Protein AF-A0A9E1WCX8-F1 (afdb_monomer)

pLDDT: mean 93.06, std 8.05, range [41.97, 98.81]

Nearest PDB structures (foldseek):
  7qm2-assembly2_D  TM=4.745E-01  e=6.460E-02  Homo sapiens
  4jmh-assembly1_A  TM=5.652E-01  e=6.478E-01  synthetic construct
  6cpg-assembly1_E  TM=4.455E-01  e=3.542E-01  synthetic construct
  6naj-assembly1_C  TM=5.284E-01  e=1.252E+00  Homo sapiens
  1tdq-assembly1_A  TM=4.789E-01  e=2.699E+00  Rattus norvegicus

Secondary structure (DSSP, 8-state):
-----SPP-HHHHHH-TT-GGG-B-TTSSBP-EEEEEE-STTS-EEEEEETTEEEEEE-STTS-SEEEEE-EESTTSS-EES-TT-----TTT-HHHHHHHHHHHHHHHHHTTPPPPPBPTT-SS--TTGGG--EEEEEEEETTEEEEEEE-SSS-EEEEEEEEESSTTSSS--EEEEE-EEETTEEEEEPPTT--EEEEEEEETT-BEEEESPPPPHHHHHHTTTSS-GGGGSEE----

Structure (mmCIF, N/CA/C/O backbone):
data_AF-A0A9E1WCX8-F1
#
_entry.id   AF-A0A9E1WCX8-F1
#
loop_
_atom_site.group_PDB
_atom_site.id
_atom_site.type_symbol
_atom_site.label_atom_id
_atom_site.label_alt_id
_atom_site.label_comp_id
_atom_site.label_asym_id
_atom_site.label_entity_id
_atom_site.label_seq_id
_atom_site.pdbx_PDB_ins_code
_atom_site.Cartn_x
_atom_site.Cartn_y
_atom_site.Cartn_z
_atom_site.occupancy
_atom_site.B_iso_or_equiv
_atom_site.auth_seq_id
_atom_site.auth_comp_id
_atom_site.auth_asym_id
_atom_site.auth_atom_id
_atom_site.pdbx_PDB_model_num
ATOM 1 N N . MET A 1 1 ? -16.419 -15.324 -7.839 1.00 46.19 1 MET A N 1
ATOM 2 C CA . MET A 1 1 ? -17.043 -14.647 -6.682 1.00 46.19 1 MET A CA 1
ATOM 3 C C . MET A 1 1 ? -16.062 -13.592 -6.222 1.00 46.19 1 MET A C 1
ATOM 5 O O . MET A 1 1 ? -14.926 -13.948 -5.945 1.00 46.19 1 MET A O 1
ATOM 9 N N . GLN A 1 2 ? -16.440 -12.318 -6.264 1.00 51.41 2 GLN A N 1
ATOM 10 C CA . GLN A 1 2 ? -15.607 -11.242 -5.732 1.00 51.41 2 GLN A CA 1
ATOM 11 C C . GLN A 1 2 ? -15.716 -11.296 -4.207 1.00 51.41 2 GLN A C 1
ATOM 13 O O . GLN A 1 2 ? -16.831 -11.312 -3.689 1.00 51.41 2 GLN A O 1
ATOM 18 N N . ASN A 1 3 ? -14.588 -11.407 -3.508 1.00 76.12 3 ASN A N 1
ATOM 19 C CA . ASN A 1 3 ? -14.580 -11.302 -2.053 1.00 76.12 3 ASN A CA 1
ATOM 20 C C . ASN A 1 3 ? -14.783 -9.822 -1.697 1.00 76.12 3 ASN A C 1
ATOM 22 O O . ASN A 1 3 ? -14.111 -8.968 -2.276 1.00 76.12 3 ASN A O 1
ATOM 26 N N . VAL A 1 4 ? -15.747 -9.515 -0.832 1.00 84.31 4 VAL A N 1
ATOM 27 C CA . VAL A 1 4 ? -16.078 -8.140 -0.434 1.00 84.31 4 VAL A CA 1
ATOM 28 C C . VAL A 1 4 ? -15.839 -8.023 1.064 1.00 84.31 4 VAL A C 1
ATOM 30 O O . VAL A 1 4 ? -16.457 -8.750 1.833 1.00 84.31 4 VAL A O 1
ATOM 33 N N . ASP A 1 5 ? -14.972 -7.096 1.475 1.00 87.56 5 ASP A N 1
ATOM 34 C CA . ASP A 1 5 ? -14.599 -6.909 2.890 1.00 87.56 5 ASP A CA 1
ATOM 35 C C . ASP A 1 5 ? -15.640 -6.107 3.699 1.00 87.56 5 ASP A C 1
ATOM 37 O O . ASP A 1 5 ? -15.542 -5.966 4.918 1.00 87.56 5 ASP A O 1
ATOM 41 N N . GLY A 1 6 ? -16.629 -5.527 3.015 1.00 90.44 6 GLY A N 1
ATOM 42 C CA . GLY A 1 6 ? -17.713 -4.760 3.626 1.00 90.44 6 GLY A CA 1
ATOM 43 C C . GLY A 1 6 ? -18.802 -5.634 4.257 1.00 90.44 6 GLY A C 1
ATOM 44 O O . GLY A 1 6 ? -18.936 -6.814 3.955 1.00 90.44 6 GLY A O 1
ATOM 45 N N . SER A 1 7 ? -19.639 -5.019 5.097 1.00 92.94 7 SER A N 1
ATOM 46 C CA . SER A 1 7 ? -20.870 -5.647 5.605 1.00 92.94 7 SER A CA 1
ATOM 47 C C . SER A 1 7 ? -22.077 -5.227 4.782 1.00 92.94 7 SER A C 1
ATOM 49 O O . SER A 1 7 ? -22.206 -4.047 4.451 1.00 92.94 7 SER A O 1
ATOM 51 N N . ASP A 1 8 ? -23.011 -6.151 4.555 1.00 92.94 8 ASP A N 1
ATOM 52 C CA . ASP A 1 8 ? -24.366 -5.780 4.147 1.00 92.94 8 ASP A CA 1
ATOM 53 C C . ASP A 1 8 ? -25.077 -5.093 5.322 1.00 92.94 8 ASP A C 1
ATOM 55 O O . ASP A 1 8 ? -25.245 -5.670 6.398 1.00 92.94 8 ASP A O 1
ATOM 59 N N . LEU A 1 9 ? -25.465 -3.835 5.121 1.00 96.06 9 LEU A N 1
ATOM 60 C CA . LEU A 1 9 ? -26.140 -3.021 6.129 1.00 96.06 9 LEU A CA 1
ATOM 61 C C . LEU A 1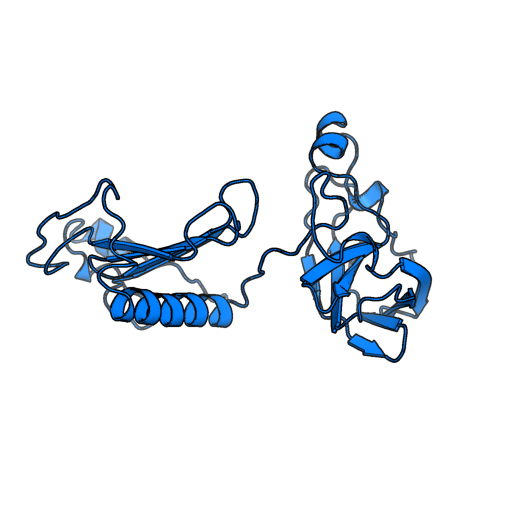 9 ? -27.665 -3.032 5.982 1.00 96.06 9 LEU A C 1
ATOM 63 O O . LEU A 1 9 ? -28.339 -2.395 6.786 1.00 96.06 9 LEU A O 1
ATOM 67 N N . ARG A 1 10 ? -28.234 -3.741 4.997 1.00 96.00 10 ARG A N 1
ATOM 68 C CA . ARG A 1 10 ? -29.680 -3.719 4.727 1.00 96.00 10 ARG A CA 1
ATOM 69 C C . ARG A 1 10 ? -30.508 -4.089 5.954 1.00 96.00 10 ARG A C 1
ATOM 71 O O . ARG A 1 10 ? -31.350 -3.304 6.366 1.00 96.00 10 ARG A O 1
ATOM 78 N N . ASN A 1 11 ? -30.222 -5.235 6.575 1.00 95.12 11 ASN A N 1
ATOM 79 C CA . ASN A 1 11 ? -30.982 -5.705 7.737 1.00 95.12 11 ASN A CA 1
ATOM 80 C C . ASN A 1 11 ? -30.871 -4.740 8.933 1.00 95.12 11 ASN A C 1
ATOM 82 O O . ASN A 1 11 ? -31.846 -4.500 9.635 1.00 95.12 11 ASN A O 1
ATOM 86 N N . PHE A 1 12 ? -29.692 -4.145 9.141 1.00 96.75 12 PHE A N 1
ATOM 87 C CA . PHE A 1 12 ? -29.501 -3.099 10.146 1.00 96.75 12 PHE A CA 1
ATOM 88 C C . PHE A 1 12 ? -30.374 -1.867 9.859 1.00 96.75 12 PHE A C 1
ATOM 90 O O . PHE A 1 12 ? -31.038 -1.370 10.762 1.00 96.75 12 PHE A O 1
ATOM 97 N N . LEU A 1 13 ? -30.409 -1.404 8.606 1.00 97.31 13 LEU A N 1
ATOM 98 C CA . LEU A 1 13 ? -31.157 -0.212 8.196 1.00 97.31 13 LEU A CA 1
ATOM 99 C C . LEU A 1 13 ? -32.680 -0.420 8.184 1.00 97.31 13 LEU A C 1
ATOM 101 O O . LEU A 1 13 ? -33.414 0.508 8.512 1.00 97.31 13 LEU A O 1
ATOM 105 N N . GLU A 1 14 ? -33.150 -1.606 7.797 1.00 97.69 14 GLU A N 1
ATOM 106 C CA . GLU A 1 14 ? -34.580 -1.924 7.669 1.00 97.69 14 GLU A CA 1
ATOM 107 C C . GLU A 1 14 ? -35.226 -2.326 9.002 1.00 97.69 14 GLU A C 1
ATOM 109 O O . GLU A 1 14 ? -36.409 -2.056 9.204 1.00 97.69 14 GLU A O 1
ATOM 114 N N . THR A 1 15 ? -34.467 -2.957 9.905 1.00 97.25 15 THR A N 1
ATOM 115 C CA . THR A 1 15 ? -35.021 -3.556 11.129 1.00 97.25 15 THR A CA 1
ATOM 116 C C . THR A 1 15 ? -34.791 -2.692 12.366 1.00 97.25 15 THR A C 1
ATOM 118 O O . THR A 1 15 ? -35.749 -2.317 13.038 1.00 97.25 15 THR A O 1
ATOM 121 N N . ASP A 1 16 ? -33.532 -2.394 12.701 1.00 95.56 16 ASP A N 1
ATOM 122 C CA . ASP A 1 16 ? -33.184 -1.617 13.896 1.00 95.56 16 ASP A CA 1
ATOM 123 C C . ASP A 1 16 ? -31.798 -0.953 13.755 1.00 95.56 16 ASP A C 1
ATOM 125 O O . ASP A 1 16 ? -30.776 -1.558 14.108 1.00 95.56 16 ASP A O 1
ATOM 129 N N . PRO A 1 17 ? -31.752 0.320 13.312 1.00 94.00 17 PRO A N 1
ATOM 130 C CA . PRO A 1 17 ? -30.517 1.095 13.187 1.00 94.00 17 PRO A CA 1
ATOM 131 C C . PRO A 1 17 ? -29.811 1.425 14.515 1.00 94.00 17 PRO A C 1
ATOM 133 O O . PRO A 1 17 ? -28.828 2.168 14.518 1.00 94.00 17 PRO A O 1
ATOM 136 N N . GLN A 1 18 ? -30.292 0.923 15.656 1.00 90.81 18 GLN A N 1
ATOM 137 C CA . GLN A 1 18 ? -29.612 1.023 16.951 1.00 90.81 18 GLN A CA 1
ATOM 138 C C . GLN A 1 18 ? -28.954 -0.302 17.370 1.00 90.81 18 GLN A C 1
ATOM 140 O O . GLN A 1 18 ? -28.105 -0.317 18.265 1.00 90.81 18 GLN A O 1
ATOM 145 N N . SER A 1 19 ? -29.278 -1.416 16.705 1.00 91.50 19 SER A N 1
ATOM 146 C CA . SER A 1 19 ? -28.752 -2.739 17.042 1.00 91.50 19 SER A CA 1
ATOM 147 C C . SER A 1 19 ? -27.472 -3.059 16.272 1.00 91.50 19 SER A C 1
ATOM 149 O O . SER A 1 19 ? -27.489 -3.600 15.166 1.00 91.50 19 SER A O 1
ATOM 151 N N . ALA A 1 20 ? -26.321 -2.816 16.908 1.00 89.50 20 ALA A N 1
ATOM 152 C CA . ALA A 1 20 ? -25.012 -3.184 16.357 1.00 89.50 20 ALA A CA 1
ATOM 153 C C . ALA A 1 20 ? -24.903 -4.681 15.997 1.00 89.50 20 ALA A C 1
ATOM 155 O O . ALA A 1 20 ? -24.168 -5.039 15.082 1.00 89.50 20 ALA A O 1
ATOM 156 N N . LYS A 1 21 ? -25.688 -5.551 16.654 1.00 92.88 21 LYS A N 1
ATOM 157 C CA . LYS A 1 21 ? -25.742 -7.001 16.389 1.00 92.88 21 LYS A CA 1
ATOM 158 C C . LYS A 1 21 ? -26.160 -7.346 14.958 1.00 92.88 21 LYS A C 1
ATOM 160 O O . LYS A 1 21 ? -25.922 -8.475 14.533 1.00 92.88 21 LYS A O 1
ATOM 165 N N . LEU A 1 22 ? -26.799 -6.420 14.242 1.00 95.19 22 LEU A N 1
ATOM 166 C CA . LEU A 1 22 ? -27.238 -6.609 12.859 1.00 95.19 22 LEU A CA 1
ATOM 167 C C . LEU A 1 22 ? -26.132 -6.326 11.833 1.00 95.19 22 LEU A C 1
ATOM 169 O O . LEU A 1 22 ? -26.281 -6.704 10.674 1.00 95.19 22 LEU A O 1
ATOM 173 N N . VAL A 1 23 ? -25.018 -5.707 12.236 1.00 94.81 23 VAL A N 1
ATOM 174 C CA . VAL A 1 23 ? -23.862 -5.489 11.359 1.00 94.81 23 VAL A CA 1
ATOM 175 C C . VAL A 1 23 ? -22.954 -6.710 11.445 1.00 94.81 23 VAL A C 1
ATOM 177 O O . VAL A 1 23 ? -22.299 -6.926 12.465 1.00 94.81 23 VAL A O 1
ATOM 180 N N . LYS A 1 24 ? -22.933 -7.522 10.385 1.00 94.31 24 LYS A N 1
ATOM 181 C CA . LYS A 1 24 ? -22.207 -8.799 10.363 1.00 94.31 24 LYS A CA 1
ATOM 182 C C . LYS A 1 24 ? -20.906 -8.743 9.572 1.00 94.31 24 LYS A C 1
ATOM 184 O O . LYS A 1 24 ? -20.834 -8.044 8.561 1.00 94.31 24 LYS A O 1
ATOM 189 N N . ASP A 1 25 ? -19.882 -9.449 10.030 1.00 91.38 25 ASP A N 1
ATOM 190 C CA . ASP A 1 25 ? -18.672 -9.711 9.251 1.00 91.38 25 ASP A CA 1
ATOM 191 C C . ASP A 1 25 ? -18.886 -10.851 8.234 1.00 91.38 25 ASP A C 1
ATOM 193 O O . ASP A 1 25 ? -19.993 -11.374 8.076 1.00 91.38 25 ASP A O 1
ATOM 197 N N . SER A 1 26 ? -17.824 -11.233 7.522 1.00 88.19 26 SER A N 1
ATOM 198 C CA . SER A 1 26 ? -17.853 -12.314 6.529 1.00 88.19 26 SER A CA 1
ATOM 199 C C . SER A 1 26 ? -18.108 -13.705 7.127 1.00 88.19 26 SER A C 1
ATOM 201 O O . SER A 1 26 ? -18.432 -14.632 6.384 1.00 88.19 26 SER A O 1
ATOM 203 N N . HIS A 1 27 ? -17.997 -13.860 8.449 1.00 89.44 27 HIS A N 1
ATOM 204 C CA . HIS A 1 27 ? -18.296 -15.088 9.183 1.00 89.44 27 HIS A CA 1
ATOM 205 C C . HIS A 1 27 ? -19.716 -15.097 9.773 1.00 89.44 27 HIS A C 1
ATOM 207 O O . HIS A 1 27 ? -20.138 -16.110 10.326 1.00 89.44 27 HIS A O 1
ATOM 213 N N . GLY A 1 28 ? -20.480 -14.008 9.617 1.00 91.44 28 GLY A N 1
ATOM 214 C CA . GLY A 1 28 ? -21.820 -13.859 10.189 1.00 91.44 28 GLY A CA 1
ATOM 215 C C . GLY A 1 28 ? -21.820 -13.383 11.646 1.00 91.44 28 GLY A C 1
ATOM 216 O O . GLY A 1 28 ? -22.892 -13.233 12.247 1.00 91.44 28 GLY A O 1
ATOM 217 N N . GLU A 1 29 ? -20.646 -13.090 12.204 1.00 93.00 29 GLU A N 1
ATOM 218 C CA . GLU A 1 29 ? -20.483 -12.591 13.563 1.00 93.00 29 GLU A CA 1
ATOM 219 C C . GLU A 1 29 ? -20.692 -11.083 13.619 1.00 93.00 29 GLU A C 1
ATOM 221 O O . GLU A 1 29 ? -20.610 -10.377 12.615 1.00 93.00 29 GLU A O 1
ATOM 226 N N . THR A 1 30 ? -21.037 -10.562 14.797 1.00 93.81 30 THR A N 1
ATOM 227 C CA . THR A 1 30 ? -21.208 -9.110 14.950 1.00 93.81 30 THR A CA 1
ATOM 228 C C . THR A 1 30 ? -19.869 -8.421 14.725 1.00 93.81 30 THR A C 1
ATOM 230 O O . THR A 1 30 ? -18.920 -8.685 15.458 1.00 93.81 30 THR A O 1
ATOM 233 N N . ARG A 1 31 ? -19.795 -7.505 13.756 1.00 93.94 31 ARG A N 1
ATOM 234 C CA . ARG A 1 31 ? -18.546 -6.803 13.469 1.00 93.94 31 ARG A CA 1
ATOM 235 C C . ARG A 1 31 ? -18.202 -5.838 14.599 1.00 93.94 31 ARG A C 1
ATOM 237 O O . ARG A 1 31 ? -18.916 -4.870 14.849 1.00 93.94 31 ARG A O 1
ATOM 244 N N . ASP A 1 32 ? -17.062 -6.074 15.227 1.00 93.50 32 ASP A N 1
ATOM 245 C CA . ASP A 1 32 ? -16.558 -5.314 16.372 1.00 93.50 32 ASP A CA 1
ATOM 246 C C . ASP A 1 32 ? -15.313 -4.475 16.044 1.00 93.50 32 ASP A C 1
ATOM 248 O O . ASP A 1 32 ? -14.800 -3.736 16.890 1.00 93.50 32 ASP A O 1
ATOM 252 N N . SER A 1 33 ? -14.829 -4.573 14.806 1.00 94.88 33 SER A N 1
ATOM 253 C CA . SER A 1 33 ? -13.537 -4.039 14.405 1.00 94.88 33 SER A CA 1
ATOM 254 C C . SER A 1 33 ? -13.530 -3.442 12.997 1.00 94.88 33 SER A C 1
ATOM 256 O O . SER A 1 33 ? -14.357 -3.753 12.135 1.00 94.88 33 SER A O 1
ATOM 258 N N . MET A 1 34 ? -12.596 -2.517 12.782 1.00 95.81 34 MET A N 1
ATOM 259 C CA . MET A 1 34 ? -12.335 -1.840 11.514 1.00 95.81 34 MET A CA 1
ATOM 260 C C . MET A 1 34 ? -10.838 -1.551 11.378 1.00 95.81 34 MET A C 1
ATOM 262 O O . MET A 1 34 ? -10.182 -1.168 12.351 1.00 95.81 34 MET A O 1
ATOM 266 N N . VAL A 1 35 ? -10.318 -1.702 10.161 1.00 96.81 35 VAL A N 1
ATOM 267 C CA . VAL A 1 35 ? -8.920 -1.428 9.815 1.00 96.81 35 VAL A CA 1
ATOM 268 C C . VAL A 1 35 ? -8.862 -0.306 8.788 1.00 96.81 35 VAL A C 1
ATOM 270 O O . VAL A 1 35 ? -9.649 -0.278 7.845 1.00 96.81 35 VAL A O 1
ATOM 273 N N . TRP A 1 36 ? -7.902 0.598 8.956 1.00 96.94 36 TRP A N 1
ATOM 274 C CA . TRP A 1 36 ? -7.523 1.582 7.947 1.00 96.94 36 TRP A CA 1
ATOM 275 C C . TRP A 1 36 ? -6.032 1.477 7.677 1.00 96.94 36 TRP A C 1
ATOM 277 O O . TRP A 1 36 ? -5.236 1.333 8.604 1.00 96.94 36 TRP A O 1
ATOM 287 N N . HIS A 1 37 ? -5.655 1.608 6.413 1.00 96.56 37 HIS A N 1
ATOM 288 C CA . HIS A 1 37 ? -4.268 1.610 5.985 1.00 96.56 37 HIS A CA 1
ATOM 289 C C . HIS A 1 37 ? -4.025 2.809 5.071 1.00 96.56 37 HIS A C 1
ATOM 291 O O . HIS A 1 37 ? -4.645 2.929 4.017 1.00 96.56 37 HIS A O 1
ATOM 297 N N . PHE A 1 38 ? -3.152 3.721 5.495 1.00 94.88 38 PHE A N 1
ATOM 298 C CA . PHE A 1 38 ? -2.818 4.937 4.758 1.00 94.88 38 PHE A CA 1
ATOM 299 C C . PHE A 1 38 ? -1.291 5.071 4.662 1.00 94.88 38 PHE A C 1
ATOM 301 O O . PHE A 1 38 ? -0.692 5.884 5.368 1.00 94.88 38 PHE A O 1
ATOM 308 N N . PRO A 1 39 ? -0.620 4.263 3.820 1.00 92.06 39 PRO A N 1
ATOM 309 C CA . PRO A 1 39 ? 0.841 4.191 3.728 1.00 92.06 39 PRO A CA 1
ATOM 310 C C . PRO A 1 39 ? 1.445 5.348 2.909 1.00 92.06 39 PRO A C 1
ATOM 312 O O . PRO A 1 39 ? 2.470 5.184 2.255 1.00 92.06 39 PRO A O 1
ATOM 315 N N . HIS A 1 40 ? 0.803 6.521 2.875 1.00 84.44 40 HIS A N 1
ATOM 316 C CA . HIS A 1 40 ? 1.218 7.622 2.007 1.00 84.44 40 HIS A CA 1
ATOM 317 C C . HIS A 1 40 ? 0.956 9.014 2.603 1.00 84.44 40 HIS A C 1
ATOM 319 O O . HIS A 1 40 ? 0.229 9.194 3.577 1.00 84.44 40 HIS A O 1
ATOM 325 N N . GLY A 1 41 ? 1.568 10.039 2.003 1.00 80.00 41 GLY A N 1
ATOM 326 C CA . GLY A 1 41 ? 1.406 11.435 2.419 1.00 80.00 41 GLY A CA 1
ATOM 327 C C . GLY A 1 41 ? 2.121 11.788 3.729 1.00 80.00 41 GLY A C 1
ATOM 328 O O . GLY A 1 41 ? 3.136 11.190 4.078 1.00 80.00 41 GLY A O 1
ATOM 329 N N . VAL A 1 42 ? 1.610 12.809 4.425 1.00 77.62 42 VAL A N 1
ATOM 330 C CA . VAL A 1 42 ? 2.204 13.364 5.662 1.00 77.62 42 VAL A CA 1
ATOM 331 C C . VAL A 1 42 ? 1.738 12.659 6.942 1.00 77.62 42 VAL A C 1
ATOM 333 O O . VAL A 1 42 ? 2.321 12.858 8.003 1.00 77.62 42 VAL A O 1
ATOM 336 N N . ALA A 1 43 ? 0.698 11.829 6.850 1.00 82.94 43 ALA A N 1
ATOM 337 C CA . ALA A 1 43 ? 0.090 11.114 7.970 1.00 82.94 43 ALA A CA 1
ATOM 338 C C . ALA A 1 43 ? 0.140 9.598 7.731 1.00 82.94 43 ALA A C 1
ATOM 340 O O . ALA A 1 43 ? -0.881 8.925 7.822 1.00 82.94 43 ALA A O 1
ATOM 341 N N . GLN A 1 44 ? 1.319 9.080 7.364 1.00 93.06 44 GLN A N 1
ATOM 342 C CA . GLN A 1 44 ? 1.489 7.663 7.037 1.00 93.06 44 GLN A CA 1
ATOM 343 C C . GLN A 1 44 ? 1.228 6.803 8.271 1.00 93.06 44 GLN A C 1
ATOM 345 O O . GLN A 1 44 ? 2.064 6.753 9.181 1.00 93.06 44 GLN A O 1
ATOM 350 N N . GLN A 1 45 ? 0.087 6.119 8.290 1.00 96.38 45 GLN A N 1
ATOM 351 C CA . GLN A 1 45 ? -0.342 5.341 9.444 1.00 96.38 45 GLN A CA 1
ATOM 352 C C . GLN A 1 45 ? -1.261 4.181 9.069 1.00 96.38 45 GLN A C 1
ATOM 354 O O . GLN A 1 45 ? -1.946 4.202 8.045 1.00 96.38 45 GLN A O 1
ATOM 359 N N . SER A 1 46 ? -1.291 3.191 9.950 1.00 98.00 46 SER A N 1
ATOM 360 C CA . SER A 1 46 ? -2.262 2.101 9.942 1.00 98.00 46 SER A CA 1
ATOM 361 C C . SER A 1 46 ? -3.013 2.094 11.258 1.00 98.00 46 SER A C 1
ATOM 363 O O . SER A 1 46 ? -2.409 2.310 12.307 1.00 98.00 46 SER A O 1
ATOM 365 N N . THR A 1 47 ? -4.309 1.825 11.215 1.00 98.25 47 THR A N 1
ATOM 366 C CA . THR A 1 47 ? -5.184 1.946 12.378 1.00 98.25 47 THR A CA 1
ATOM 367 C C . THR A 1 47 ? -6.038 0.703 12.521 1.00 98.25 47 THR A C 1
ATOM 369 O O . THR A 1 47 ? -6.672 0.278 11.558 1.00 98.25 47 THR A O 1
ATOM 372 N N . LEU A 1 48 ? -6.112 0.173 13.739 1.00 98.62 48 LEU A N 1
ATOM 373 C CA . LEU A 1 48 ? -7.103 -0.820 14.142 1.00 98.62 48 LEU A CA 1
ATOM 374 C C . LEU A 1 48 ? -8.014 -0.179 15.185 1.00 98.62 48 LEU A C 1
ATOM 376 O O . LEU A 1 48 ? -7.544 0.249 16.239 1.00 98.62 48 LEU A O 1
ATOM 380 N N . ARG A 1 49 ? -9.316 -0.134 14.910 1.00 97.81 49 ARG A N 1
ATOM 381 C CA . ARG A 1 49 ? -10.334 0.091 15.938 1.00 97.81 49 ARG A CA 1
ATOM 382 C C . ARG A 1 49 ? -10.979 -1.248 16.230 1.00 97.81 49 ARG A C 1
ATOM 384 O O . ARG A 1 49 ? -11.524 -1.850 15.316 1.00 97.81 49 ARG A O 1
ATOM 391 N N . GLU A 1 50 ? -10.931 -1.688 17.474 1.00 96.50 50 GLU A N 1
ATOM 392 C CA . GLU A 1 50 ? -11.507 -2.956 17.912 1.00 96.50 50 GLU A CA 1
ATOM 393 C C . GLU A 1 50 ? -12.182 -2.743 19.263 1.00 96.50 50 GLU A C 1
ATOM 395 O O . GLU A 1 50 ? -11.562 -2.282 20.227 1.00 96.50 50 GLU A O 1
ATOM 400 N N . ASN A 1 51 ? -13.474 -3.057 19.324 1.00 93.88 51 ASN A N 1
ATOM 401 C CA . ASN A 1 51 ? -14.315 -2.803 20.482 1.00 93.88 51 ASN A CA 1
ATOM 402 C C . ASN A 1 51 ? -14.224 -1.326 20.930 1.00 93.88 51 ASN A C 1
ATOM 404 O O . ASN A 1 51 ? -14.428 -0.399 20.139 1.00 93.88 51 ASN A O 1
ATOM 408 N N . GLY A 1 52 ? -13.908 -1.093 22.205 1.00 96.12 52 GLY A N 1
ATOM 409 C CA . GLY A 1 52 ? -13.710 0.237 22.780 1.00 96.12 52 GLY A CA 1
ATOM 410 C C . GLY A 1 52 ? -12.316 0.833 22.569 1.00 96.12 52 GLY A C 1
ATOM 411 O O . GLY A 1 52 ? -12.026 1.867 23.163 1.00 96.12 52 GLY A O 1
ATOM 412 N N . TRP A 1 53 ? -11.448 0.212 21.768 1.00 98.38 53 TRP A N 1
ATOM 413 C CA . TRP A 1 53 ? -10.041 0.594 21.635 1.00 98.38 53 TRP A CA 1
ATOM 414 C C . TRP A 1 53 ? -9.683 1.025 20.218 1.00 98.38 53 TRP A C 1
ATOM 416 O O . TRP A 1 53 ? -10.250 0.547 19.234 1.00 98.38 53 TRP A O 1
ATOM 426 N N . LYS A 1 54 ? -8.685 1.900 20.119 1.00 98.75 54 LYS A N 1
ATOM 427 C CA . LYS A 1 54 ? -8.052 2.291 18.863 1.00 98.75 54 LYS A CA 1
ATOM 428 C C . LYS A 1 54 ? -6.538 2.237 19.017 1.00 98.75 54 LYS A C 1
ATOM 430 O O . LYS A 1 54 ? -5.995 2.806 19.958 1.00 98.75 54 LYS A O 1
ATOM 435 N N . LEU A 1 55 ? -5.873 1.573 18.081 1.00 98.81 55 LEU A N 1
ATOM 436 C CA . LEU A 1 55 ? -4.426 1.602 17.918 1.00 98.81 55 LEU A CA 1
ATOM 437 C C . LEU A 1 55 ? -4.084 2.307 16.607 1.00 98.81 55 LEU A C 1
ATOM 439 O O . LEU A 1 55 ? -4.664 1.978 15.573 1.00 98.81 55 LEU A O 1
ATOM 443 N N . ILE A 1 56 ? -3.105 3.206 16.646 1.00 98.44 56 ILE A N 1
ATOM 444 C CA . ILE A 1 56 ? -2.465 3.801 15.472 1.00 98.44 56 ILE A CA 1
ATOM 445 C C . ILE A 1 56 ? -0.996 3.365 15.451 1.00 98.44 56 ILE A C 1
ATOM 447 O O . ILE A 1 56 ? -0.267 3.529 16.431 1.00 98.44 56 ILE A O 1
ATOM 451 N N . TYR A 1 57 ? -0.557 2.810 14.325 1.00 98.31 57 TYR A N 1
ATOM 452 C CA . TYR A 1 57 ? 0.843 2.546 14.011 1.00 98.31 57 TYR A CA 1
ATOM 453 C C . TYR A 1 57 ? 1.345 3.623 13.052 1.00 98.31 57 TYR A C 1
ATOM 455 O O . TYR A 1 57 ? 0.894 3.691 11.906 1.00 98.31 57 TYR A O 1
ATOM 463 N N . ASN A 1 58 ? 2.292 4.446 13.497 1.00 97.19 58 ASN A N 1
ATOM 464 C CA . ASN A 1 58 ? 2.886 5.486 12.659 1.00 97.19 58 ASN A CA 1
ATOM 465 C C . ASN A 1 58 ? 4.097 4.943 11.901 1.00 97.19 58 ASN A C 1
ATOM 467 O O . ASN A 1 58 ? 4.997 4.351 12.502 1.00 97.19 58 ASN A O 1
ATOM 471 N N . TYR A 1 59 ? 4.172 5.201 10.594 1.00 94.56 59 TYR A N 1
ATOM 472 C CA . TYR A 1 59 ? 5.366 4.885 9.799 1.00 94.56 59 TYR A CA 1
ATOM 473 C C . TYR A 1 59 ? 6.432 5.984 9.898 1.00 94.56 59 TYR A C 1
ATOM 475 O O . TYR A 1 59 ? 7.625 5.678 9.877 1.00 94.56 59 TYR A O 1
ATOM 483 N N . MET A 1 60 ? 6.007 7.239 10.080 1.00 89.56 60 MET A N 1
ATOM 484 C CA . MET A 1 60 ? 6.888 8.408 10.148 1.00 89.56 60 MET A CA 1
ATOM 485 C C . MET A 1 60 ? 7.711 8.437 11.449 1.00 89.56 60 MET A C 1
ATOM 487 O O . MET A 1 60 ? 7.129 8.355 12.531 1.00 89.56 60 MET A O 1
ATOM 491 N N . PRO A 1 61 ? 9.044 8.621 11.381 1.00 86.12 61 PRO A N 1
ATOM 492 C CA . PRO A 1 61 ? 9.916 8.558 12.556 1.00 86.12 61 PRO A CA 1
ATOM 493 C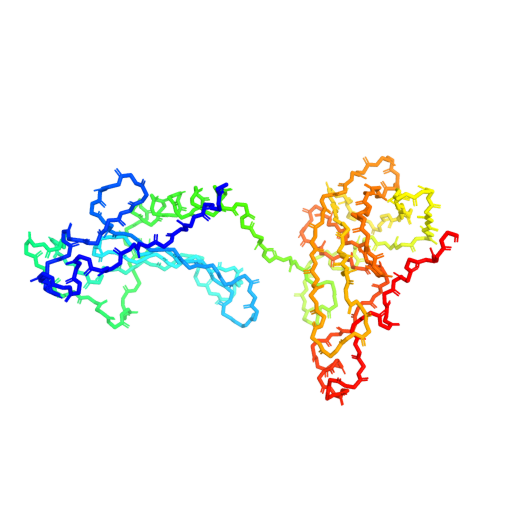 C . PRO A 1 61 ? 9.741 9.729 13.535 1.00 86.12 61 PRO A C 1
ATOM 495 O O . PRO A 1 61 ? 10.178 9.630 14.675 1.00 86.12 61 PRO A O 1
ATOM 498 N N . GLN A 1 62 ? 9.111 10.834 13.121 1.00 88.62 62 GLN A N 1
ATOM 499 C CA . GLN A 1 62 ? 8.867 12.003 13.979 1.00 88.62 62 GLN A CA 1
ATOM 500 C C . GLN A 1 62 ? 7.681 11.819 14.939 1.00 88.62 62 GLN A C 1
ATOM 502 O O . GLN A 1 62 ? 7.442 12.679 15.783 1.00 88.62 62 GLN A O 1
ATOM 507 N N . LYS A 1 63 ? 6.915 10.733 14.795 1.00 91.75 63 LYS A N 1
ATOM 508 C CA . LYS A 1 63 ? 5.762 10.418 15.640 1.00 91.75 63 LYS A CA 1
ATOM 509 C C . LYS A 1 63 ? 6.059 9.229 16.558 1.00 91.75 63 LYS A C 1
ATOM 511 O O . LYS A 1 63 ? 6.891 8.388 16.208 1.00 91.75 63 LYS A O 1
ATOM 516 N N . PRO A 1 64 ? 5.357 9.102 17.700 1.00 95.44 64 PRO A N 1
ATOM 517 C CA . PRO A 1 64 ? 5.377 7.873 18.483 1.00 95.44 64 PRO A CA 1
ATOM 518 C C . PRO A 1 64 ? 5.036 6.675 17.597 1.00 95.44 64 PRO A C 1
ATOM 520 O O . PRO A 1 64 ? 4.079 6.720 16.826 1.00 95.44 64 PRO A O 1
ATOM 523 N N . ARG A 1 65 ? 5.807 5.586 17.699 1.00 97.00 65 ARG A N 1
ATOM 524 C CA . ARG A 1 65 ? 5.587 4.403 16.852 1.00 97.00 65 ARG A CA 1
ATOM 525 C C . ARG A 1 65 ? 4.181 3.826 17.028 1.00 97.00 65 ARG A C 1
ATOM 527 O O . ARG A 1 65 ? 3.576 3.407 16.045 1.00 97.00 65 ARG A O 1
ATOM 534 N N . LEU A 1 66 ? 3.696 3.809 18.268 1.00 98.38 66 LEU A N 1
ATOM 535 C CA . LEU A 1 66 ? 2.371 3.338 18.648 1.00 98.38 66 LEU A CA 1
ATOM 536 C C . LEU A 1 66 ? 1.631 4.436 19.408 1.00 98.38 66 LEU A C 1
ATOM 538 O O . LEU A 1 66 ? 2.187 5.059 20.317 1.00 98.38 66 LEU A O 1
ATOM 542 N N . GLU A 1 67 ? 0.363 4.613 19.068 1.00 98.56 67 GLU A N 1
ATOM 543 C CA . GLU A 1 67 ? -0.597 5.383 19.849 1.00 98.56 67 GLU A CA 1
ATOM 544 C C . GLU A 1 67 ? -1.777 4.469 20.189 1.00 98.56 67 GLU A C 1
ATOM 546 O O . GLU A 1 67 ? -2.298 3.777 19.313 1.00 98.56 67 GLU A O 1
ATOM 551 N N . LEU A 1 68 ? -2.160 4.413 21.465 1.00 98.81 68 LEU A N 1
ATOM 552 C CA . LEU A 1 68 ? -3.243 3.564 21.961 1.00 98.81 68 LEU A CA 1
ATOM 553 C C . LEU A 1 68 ? -4.259 4.424 22.707 1.00 98.81 68 LEU A C 1
ATOM 555 O O . LEU A 1 68 ? -3.894 5.116 23.654 1.00 98.81 68 LEU A O 1
ATOM 559 N N . TYR A 1 69 ? -5.528 4.311 22.334 1.00 98.75 69 TYR A N 1
ATOM 560 C CA . TYR A 1 69 ? -6.622 5.079 22.919 1.00 98.75 69 TYR A CA 1
ATOM 561 C C . TYR A 1 69 ? -7.751 4.160 23.369 1.00 98.75 69 TYR A C 1
ATOM 563 O O . TYR A 1 69 ? -8.174 3.261 22.633 1.00 98.75 69 TYR A O 1
ATOM 571 N N . GLN A 1 70 ? -8.266 4.410 24.572 1.00 98.31 70 GLN A N 1
ATOM 572 C CA . GLN A 1 70 ? -9.499 3.797 25.052 1.00 98.31 70 GLN A CA 1
ATOM 573 C C . GLN A 1 70 ? -10.663 4.737 24.744 1.00 98.31 70 GLN A C 1
ATOM 575 O O . GLN A 1 70 ? -10.966 5.645 25.509 1.00 98.31 70 GLN A O 1
ATOM 580 N N . LEU A 1 71 ? -11.341 4.508 23.626 1.00 97.94 71 LEU A N 1
ATOM 581 C CA . LEU A 1 71 ? -12.501 5.303 23.227 1.00 97.94 71 LEU A CA 1
ATOM 582 C C . LEU A 1 71 ? -13.695 5.036 24.157 1.00 97.94 71 LEU A C 1
ATOM 584 O O . LEU A 1 71 ? -14.416 5.957 24.549 1.00 97.94 71 LEU A O 1
ATOM 588 N N . TYR A 1 72 ? -13.891 3.765 24.523 1.00 96.7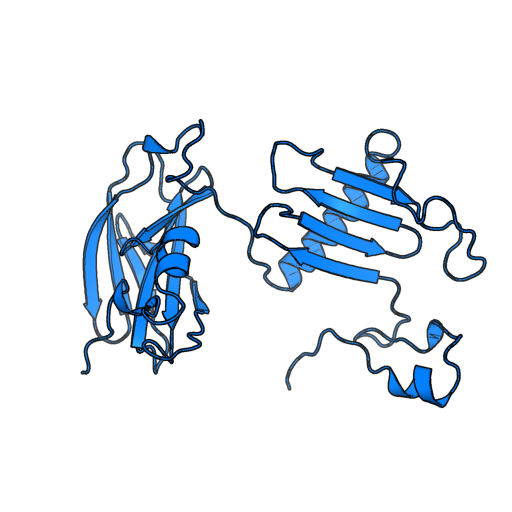5 72 TYR A N 1
ATOM 589 C CA . TYR A 1 72 ? -14.997 3.305 25.359 1.00 96.75 72 TYR A CA 1
ATOM 590 C C . TYR A 1 72 ? -14.566 2.216 26.351 1.00 96.75 72 TYR A C 1
ATOM 59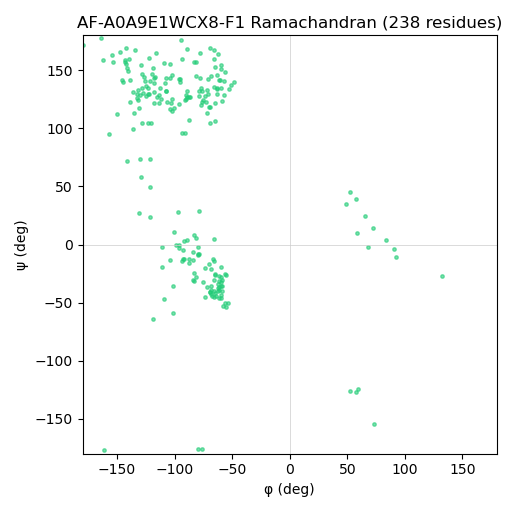2 O O . TYR A 1 72 ? -13.664 1.421 26.085 1.00 96.75 72 TYR A O 1
ATOM 600 N N . HIS A 1 73 ? -15.268 2.150 27.480 1.00 95.00 73 HIS A N 1
ATOM 601 C CA . HIS A 1 73 ? -15.247 1.039 28.428 1.00 95.00 73 HIS A CA 1
ATOM 602 C C . HIS A 1 73 ? -16.503 0.173 28.251 1.00 95.00 73 HIS A C 1
ATOM 604 O O . HIS A 1 73 ? -17.564 0.703 27.909 1.00 95.00 73 HIS A O 1
ATOM 610 N N . ASP A 1 74 ? -16.354 -1.138 28.459 1.00 89.94 74 ASP A N 1
ATOM 611 C CA . ASP A 1 74 ? -17.395 -2.180 28.371 1.00 89.94 74 ASP A CA 1
ATOM 612 C C . ASP A 1 74 ? -18.139 -2.334 27.026 1.00 89.94 74 ASP A C 1
ATOM 614 O O . ASP A 1 74 ? -19.101 -3.091 26.934 1.00 89.94 74 ASP A O 1
ATOM 618 N N . TYR A 1 75 ? -17.669 -1.673 25.961 1.00 86.81 75 TYR A N 1
ATOM 619 C CA . TYR A 1 75 ? -18.282 -1.681 24.626 1.00 86.81 75 TYR A CA 1
ATOM 620 C C . TYR A 1 75 ? -18.626 -3.099 24.110 1.00 86.81 75 TYR A C 1
ATOM 622 O O . TYR A 1 75 ? -17.785 -3.990 24.233 1.00 86.81 75 TYR A O 1
ATOM 630 N N . PRO A 1 76 ? -19.781 -3.308 23.437 1.00 81.44 76 PRO A N 1
ATOM 631 C CA . PRO A 1 76 ? -20.780 -2.306 23.037 1.00 81.44 76 PRO A CA 1
ATOM 632 C C . PRO A 1 76 ? -21.932 -2.098 24.034 1.00 81.44 76 PRO A C 1
ATOM 634 O O . PRO A 1 76 ? -22.707 -1.154 23.869 1.00 81.44 76 PRO A O 1
ATOM 637 N N . THR A 1 77 ? -22.117 -2.968 25.032 1.00 83.75 77 THR A N 1
ATOM 638 C CA . THR A 1 77 ? -23.224 -2.856 26.000 1.00 83.75 77 THR A CA 1
ATOM 639 C C . THR A 1 77 ? -22.826 -3.448 27.364 1.00 83.75 77 THR A C 1
ATOM 641 O O . THR A 1 77 ? -22.710 -4.670 27.456 1.00 83.75 77 THR A O 1
ATOM 644 N N . PRO A 1 78 ? -22.679 -2.623 28.427 1.00 86.88 78 PRO A N 1
ATOM 645 C CA . PRO A 1 78 ? -22.827 -1.159 28.438 1.00 86.88 78 PRO A CA 1
ATOM 646 C C . PRO A 1 78 ? -21.742 -0.460 27.599 1.00 86.88 78 PRO A C 1
ATOM 648 O O . PRO A 1 78 ? -20.789 -1.077 27.177 1.00 86.88 78 PRO A O 1
ATOM 651 N N . SER A 1 79 ? -21.868 0.827 27.287 1.00 90.94 79 SER A N 1
ATOM 652 C CA . SER A 1 79 ? -20.822 1.534 26.530 1.00 90.94 79 SER A CA 1
ATOM 653 C C . SER A 1 79 ? -20.576 2.894 27.154 1.00 90.94 79 SER A C 1
ATOM 655 O O . SER A 1 79 ? -21.325 3.844 26.922 1.00 90.94 79 SER A O 1
ATOM 657 N N . LYS A 1 80 ? -19.519 2.993 27.963 1.00 95.06 80 LYS A N 1
ATOM 658 C CA . LYS A 1 80 ? -19.130 4.242 28.622 1.00 95.06 80 LYS A CA 1
ATOM 659 C C . LYS A 1 80 ? -18.049 4.935 27.805 1.00 95.06 80 LYS A C 1
ATOM 661 O O . LYS A 1 80 ? -16.987 4.362 27.600 1.00 95.06 80 LYS A O 1
ATOM 666 N N . ARG A 1 81 ? -18.298 6.166 27.354 1.00 95.94 81 ARG A N 1
ATOM 667 C CA . ARG A 1 81 ? -17.290 7.002 26.677 1.00 95.94 81 ARG A CA 1
ATOM 668 C C . ARG A 1 81 ? -16.131 7.309 27.638 1.00 95.94 81 ARG A C 1
ATOM 670 O O . ARG A 1 81 ? -16.393 7.669 28.784 1.00 95.94 81 ARG A O 1
ATOM 677 N N . ILE A 1 82 ? -14.891 7.156 27.173 1.00 97.31 82 ILE A N 1
ATOM 678 C CA . ILE A 1 82 ? -13.670 7.382 27.965 1.00 97.31 82 ILE A CA 1
ATOM 679 C C . ILE A 1 82 ? -12.825 8.505 27.354 1.00 97.31 82 ILE A C 1
ATOM 681 O O . ILE A 1 82 ? -12.695 9.548 27.983 1.00 97.31 82 ILE A O 1
ATOM 685 N N . ASP A 1 83 ? -12.307 8.314 26.141 1.00 97.50 83 ASP A N 1
ATOM 686 C CA . ASP A 1 83 ? -11.467 9.287 25.429 1.00 97.50 83 ASP A CA 1
ATOM 687 C C . ASP A 1 83 ? -11.818 9.270 23.934 1.00 97.50 83 ASP A C 1
ATOM 689 O O . ASP A 1 83 ? -11.104 8.696 23.113 1.00 97.50 83 ASP A O 1
ATOM 693 N N . ILE A 1 84 ? -12.990 9.811 23.574 1.00 95.62 84 ILE A N 1
ATOM 694 C CA . ILE A 1 84 ? -13.434 9.819 22.166 1.00 95.62 84 ILE A CA 1
ATOM 695 C C . ILE A 1 84 ? -12.656 10.845 21.333 1.00 95.62 84 ILE A C 1
ATOM 697 O O . ILE A 1 84 ? -12.617 10.747 20.110 1.00 95.62 84 ILE A O 1
ATOM 701 N N . GLU A 1 85 ? -12.056 11.823 22.004 1.00 97.56 85 GLU A N 1
ATOM 702 C CA . GLU A 1 85 ? -11.231 12.885 21.446 1.00 97.56 85 GLU A CA 1
ATOM 703 C C . GLU A 1 85 ? -9.797 12.424 21.141 1.00 97.56 85 GLU A C 1
ATOM 705 O O . GLU A 1 85 ? -9.054 13.173 20.509 1.00 97.56 85 GLU A O 1
ATOM 710 N N . GLU A 1 86 ? -9.415 11.208 21.558 1.00 98.00 86 GLU A N 1
ATOM 711 C CA . GLU A 1 86 ? -8.067 10.645 21.382 1.00 98.00 86 GLU A CA 1
ATOM 712 C C . GLU A 1 86 ? -6.981 11.538 22.017 1.00 98.00 86 GLU A C 1
ATOM 714 O O . GLU A 1 86 ? -5.892 11.743 21.474 1.00 98.00 86 GLU A O 1
ATOM 719 N N . ALA A 1 87 ? -7.289 12.110 23.182 1.00 98.06 87 ALA A N 1
ATOM 720 C CA . ALA A 1 87 ? -6.452 13.092 23.854 1.00 98.06 87 ALA A CA 1
ATOM 721 C C . ALA A 1 87 ? -5.327 12.459 24.689 1.00 98.06 87 ALA A C 1
ATOM 723 O O . ALA A 1 87 ? -4.302 13.107 24.922 1.00 98.06 87 ALA A O 1
ATOM 724 N N . ARG A 1 88 ? -5.481 11.207 25.147 1.00 98.00 88 ARG A N 1
ATOM 725 C CA . ARG A 1 88 ? -4.500 10.533 26.012 1.00 98.00 88 ARG A CA 1
ATOM 726 C C . ARG A 1 88 ? -3.966 9.258 25.369 1.00 98.00 88 ARG A C 1
ATOM 728 O O . ARG A 1 88 ? -4.595 8.206 25.413 1.00 98.00 88 ARG A O 1
ATOM 735 N N . ASN A 1 89 ? -2.737 9.330 24.861 1.00 98.50 89 ASN A N 1
ATOM 736 C CA . ASN A 1 89 ? -2.030 8.149 24.375 1.00 98.50 89 ASN A CA 1
ATOM 737 C C . ASN A 1 89 ? -1.586 7.247 25.545 1.00 98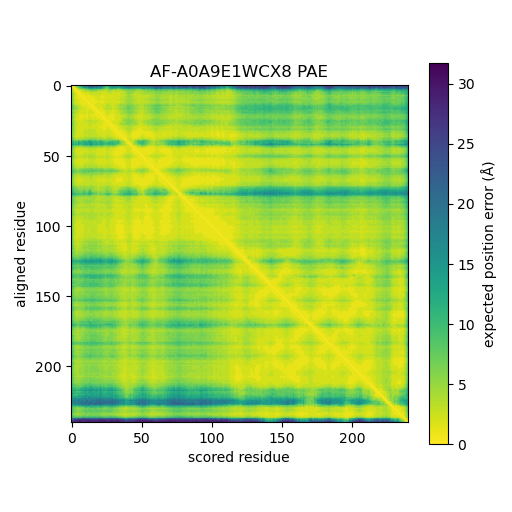.50 89 ASN A C 1
ATOM 739 O O . ASN A 1 89 ? -0.695 7.602 26.316 1.00 98.50 89 ASN A O 1
ATOM 743 N N . LEU A 1 90 ? -2.169 6.052 25.629 1.00 98.69 90 LEU A N 1
ATOM 744 C CA . LEU A 1 90 ? -1.925 5.038 26.657 1.00 98.69 90 LEU A CA 1
ATOM 745 C C . LEU A 1 90 ? -0.826 4.030 26.286 1.00 98.69 90 LEU A C 1
ATOM 747 O O . LEU A 1 90 ? -0.581 3.099 27.049 1.00 98.69 90 LEU A O 1
ATOM 751 N N . ALA A 1 91 ? -0.154 4.161 25.137 1.00 98.50 91 ALA A N 1
ATOM 752 C CA . ALA A 1 91 ? 0.779 3.136 24.650 1.00 98.50 91 ALA A CA 1
ATOM 753 C C . ALA A 1 91 ? 1.945 2.858 25.620 1.00 98.50 91 ALA A C 1
ATOM 755 O O . ALA A 1 91 ? 2.360 1.708 25.760 1.00 98.50 91 ALA A O 1
ATOM 756 N N . ALA A 1 92 ? 2.442 3.887 26.315 1.00 98.25 92 ALA A N 1
ATOM 757 C CA . ALA A 1 92 ? 3.492 3.745 27.326 1.00 98.25 92 ALA A CA 1
ATOM 758 C C . ALA A 1 92 ? 2.977 3.137 28.644 1.00 98.25 92 ALA A C 1
ATOM 760 O O . ALA A 1 92 ? 3.708 2.417 29.318 1.00 98.25 92 ALA A O 1
ATOM 761 N N . GLU A 1 93 ? 1.720 3.407 28.999 1.00 98.50 93 GLU A N 1
ATOM 762 C CA . GLU A 1 93 ? 1.086 2.915 30.228 1.00 98.50 93 GLU A CA 1
ATOM 763 C C . GLU A 1 93 ? 0.569 1.474 30.074 1.00 98.50 93 GLU A C 1
ATOM 765 O O . GLU A 1 93 ? 0.502 0.720 31.043 1.00 98.50 93 GLU A O 1
ATOM 770 N N . MET A 1 94 ? 0.219 1.072 28.848 1.00 98.50 94 MET A N 1
ATOM 771 C CA . MET A 1 94 ? -0.354 -0.235 28.520 1.00 98.50 94 MET A CA 1
ATOM 772 C C . MET A 1 94 ? 0.393 -0.926 27.360 1.00 98.50 94 MET A C 1
ATOM 774 O O . MET A 1 94 ? -0.226 -1.293 26.352 1.00 98.50 94 MET A O 1
ATOM 778 N N . PRO A 1 95 ? 1.713 -1.174 27.485 1.00 98.44 95 PRO A N 1
ATOM 779 C CA . PRO A 1 95 ? 2.536 -1.679 26.383 1.00 98.44 95 PRO A CA 1
ATOM 780 C C . PRO A 1 95 ? 2.095 -3.064 25.891 1.00 98.44 95 PRO A C 1
ATOM 782 O O . PRO A 1 95 ? 2.124 -3.335 24.693 1.00 98.44 95 PRO A O 1
ATOM 785 N N . HIS A 1 96 ? 1.611 -3.930 26.789 1.00 98.56 96 HIS A N 1
ATOM 786 C CA . HIS A 1 96 ? 1.103 -5.254 26.415 1.00 98.56 96 HIS A CA 1
ATOM 787 C C . HIS A 1 96 ? -0.156 -5.180 25.540 1.00 98.56 96 HIS A C 1
ATOM 789 O O . HIS A 1 96 ? -0.258 -5.912 24.556 1.00 98.56 96 HIS A O 1
ATOM 795 N N . LYS A 1 97 ? -1.092 -4.272 25.853 1.00 98.50 97 LYS A N 1
ATOM 796 C CA . LYS A 1 97 ? -2.311 -4.052 25.056 1.00 98.50 97 LYS A CA 1
ATOM 797 C C . LYS A 1 97 ? -1.966 -3.441 23.698 1.00 98.50 97 LYS A C 1
ATOM 799 O O . LYS A 1 97 ? -2.494 -3.888 22.682 1.00 98.50 97 LYS A O 1
ATOM 804 N N . ALA A 1 98 ? -1.055 -2.464 23.680 1.00 98.69 98 ALA A N 1
ATOM 805 C CA . ALA A 1 98 ? -0.585 -1.838 22.448 1.00 98.69 98 ALA A CA 1
ATOM 806 C C . ALA A 1 98 ? 0.063 -2.867 21.509 1.00 98.69 98 ALA A C 1
ATOM 808 O O . ALA A 1 98 ? -0.279 -2.928 20.331 1.00 98.69 98 ALA A O 1
ATOM 809 N N . GLU A 1 99 ? 0.937 -3.729 22.035 1.00 98.62 99 GLU A N 1
ATOM 810 C CA . GLU A 1 99 ? 1.592 -4.777 21.250 1.00 98.62 99 GLU A CA 1
ATOM 811 C C . GLU A 1 99 ? 0.614 -5.865 20.782 1.00 98.62 99 GLU A C 1
ATOM 813 O O . GLU A 1 99 ? 0.708 -6.319 19.643 1.00 98.62 99 GLU A O 1
ATOM 818 N N . GLN A 1 100 ? -0.353 -6.259 21.618 1.00 98.56 100 GLN A N 1
ATOM 819 C CA . GLN A 1 100 ? -1.413 -7.191 21.220 1.00 98.56 100 GLN A CA 1
ATOM 820 C C . GLN A 1 100 ? -2.196 -6.650 20.018 1.00 98.56 100 GLN A C 1
ATOM 822 O O . GLN A 1 100 ? -2.309 -7.330 19.000 1.00 98.56 100 GLN A O 1
ATOM 827 N N . MET A 1 101 ? -2.695 -5.414 20.113 1.00 98.75 101 MET A N 1
ATOM 828 C CA . MET A 1 101 ? -3.439 -4.791 19.018 1.00 98.75 101 MET A CA 1
ATOM 829 C C . MET A 1 101 ? -2.551 -4.548 17.795 1.00 98.75 101 MET A C 1
ATOM 831 O O . MET A 1 101 ? -3.038 -4.596 16.670 1.00 98.75 101 MET A O 1
ATOM 835 N N . ARG A 1 102 ? -1.244 -4.307 17.983 1.00 98.69 102 ARG A N 1
ATOM 836 C CA . ARG A 1 102 ? -0.302 -4.147 16.869 1.00 98.69 102 ARG A CA 1
ATOM 837 C C . ARG A 1 102 ? -0.172 -5.453 16.099 1.00 98.69 102 ARG A C 1
ATOM 839 O O . ARG A 1 102 ? -0.215 -5.430 14.875 1.00 98.69 102 ARG A O 1
ATOM 846 N N . LYS A 1 103 ? -0.027 -6.584 16.791 1.00 98.62 103 LYS A N 1
ATOM 847 C CA . LYS A 1 103 ? 0.022 -7.902 16.145 1.00 98.62 103 LYS A CA 1
ATOM 848 C C . LYS A 1 103 ? -1.254 -8.185 15.361 1.00 98.62 103 LYS A C 1
ATOM 850 O O . LYS A 1 103 ? -1.156 -8.614 14.219 1.00 98.62 103 LYS A O 1
ATOM 855 N N . GLU A 1 104 ? -2.412 -7.875 15.937 1.00 98.38 104 GLU A N 1
ATOM 856 C CA . GLU A 1 104 ? -3.702 -8.034 15.258 1.00 98.38 104 GLU A CA 1
ATOM 857 C C . GLU A 1 104 ? -3.825 -7.129 14.023 1.00 98.38 104 GLU A C 1
ATOM 859 O O . GLU A 1 104 ? -4.206 -7.583 12.946 1.00 98.38 104 GLU A O 1
ATOM 864 N N . LEU A 1 105 ? -3.420 -5.860 14.134 1.00 98.56 105 LEU A N 1
ATOM 865 C CA . LEU A 1 105 ? -3.381 -4.940 12.999 1.00 98.56 105 LEU A CA 1
ATOM 866 C C . LEU A 1 105 ? -2.523 -5.503 11.858 1.00 98.56 105 LEU A C 1
ATOM 868 O O . LEU A 1 105 ? -2.981 -5.546 10.720 1.00 98.56 105 LEU A O 1
ATOM 872 N N . PHE A 1 106 ? -1.301 -5.951 12.152 1.00 98.25 106 PHE A N 1
ATOM 873 C CA . PHE A 1 106 ? -0.400 -6.486 11.129 1.00 98.25 106 PHE A CA 1
ATOM 874 C C . PHE A 1 106 ? -0.884 -7.820 10.558 1.00 98.25 106 PHE A C 1
ATOM 876 O O . PHE A 1 106 ? -0.788 -7.999 9.352 1.00 98.25 106 PHE A O 1
ATOM 883 N N . HIS A 1 107 ? -1.499 -8.695 11.362 1.00 97.50 107 HIS A N 1
ATOM 884 C CA . HIS A 1 107 ? -2.161 -9.896 10.844 1.00 97.50 107 HIS A CA 1
ATOM 885 C C . HIS A 1 107 ? -3.164 -9.522 9.746 1.00 97.50 107 HIS A C 1
ATOM 887 O O . HIS A 1 107 ? -3.127 -10.082 8.652 1.00 97.50 107 HIS A O 1
ATOM 893 N N . ARG A 1 108 ? -4.045 -8.549 10.012 1.00 95.50 108 ARG A N 1
ATOM 894 C CA . ARG A 1 108 ? -5.062 -8.123 9.040 1.00 95.50 108 ARG A CA 1
ATOM 895 C C . ARG A 1 108 ? -4.448 -7.470 7.805 1.00 95.50 108 ARG A C 1
ATOM 897 O O . ARG A 1 108 ? -4.913 -7.737 6.701 1.00 95.50 108 ARG A O 1
ATOM 904 N N . LEU A 1 109 ? -3.414 -6.642 7.976 1.00 96.94 109 LEU A N 1
ATOM 905 C CA . LEU A 1 109 ? -2.682 -6.034 6.857 1.00 96.94 109 LEU A CA 1
ATOM 906 C C . LEU A 1 109 ? -2.006 -7.096 5.974 1.00 96.94 109 LEU A C 1
ATOM 908 O O . LEU A 1 109 ? -2.062 -6.997 4.749 1.00 96.94 109 LEU A O 1
ATOM 912 N N . ASP A 1 110 ? -1.427 -8.134 6.572 1.00 95.81 110 ASP A N 1
ATOM 913 C CA . ASP A 1 110 ? -0.794 -9.228 5.835 1.00 95.81 110 ASP A CA 1
ATOM 914 C C . ASP A 1 110 ? -1.843 -10.076 5.098 1.00 95.81 110 ASP A C 1
ATOM 916 O O . ASP A 1 110 ? -1.659 -10.408 3.927 1.00 95.81 110 ASP A O 1
ATOM 920 N N . ALA A 1 111 ? -2.990 -10.350 5.732 1.00 92.75 111 ALA A N 1
ATOM 921 C CA . ALA A 1 111 ? -4.101 -11.082 5.119 1.00 92.75 111 ALA A CA 1
ATOM 922 C C . ALA A 1 111 ? -4.693 -10.367 3.889 1.00 92.75 111 ALA A C 1
ATOM 924 O O . ALA A 1 111 ? -5.129 -11.030 2.949 1.00 92.75 111 ALA A O 1
ATOM 925 N N . MET A 1 112 ? -4.674 -9.028 3.866 1.00 91.06 112 MET A N 1
ATOM 926 C CA . MET A 1 112 ? -5.091 -8.226 2.705 1.00 91.06 112 MET A CA 1
ATOM 927 C C . MET A 1 112 ? -3.952 -7.931 1.716 1.00 91.06 112 MET A C 1
ATOM 929 O O . MET A 1 112 ? -4.165 -7.198 0.751 1.00 91.06 112 MET A O 1
ATOM 933 N N . ASN A 1 113 ? -2.750 -8.478 1.942 1.00 91.56 113 ASN A N 1
ATOM 934 C CA . ASN A 1 113 ? -1.551 -8.207 1.145 1.00 91.56 113 ASN A CA 1
ATOM 935 C C . ASN A 1 113 ? -1.270 -6.692 1.005 1.00 91.56 113 ASN A C 1
ATOM 937 O O . ASN A 1 113 ? -1.029 -6.182 -0.093 1.00 91.56 113 ASN A O 1
ATOM 941 N N . ALA A 1 114 ? -1.363 -5.962 2.123 1.00 93.50 114 ALA A N 1
ATOM 942 C CA . ALA A 1 114 ? -1.193 -4.514 2.171 1.00 93.50 114 ALA A CA 1
ATOM 943 C C . ALA A 1 114 ? 0.211 -4.073 1.722 1.00 93.50 114 ALA A C 1
ATOM 945 O O . ALA A 1 114 ? 1.227 -4.683 2.059 1.00 93.50 114 ALA A O 1
ATOM 946 N N . SER A 1 115 ? 0.277 -2.955 0.997 1.00 91.31 115 SER A N 1
ATOM 947 C CA . SER A 1 115 ? 1.534 -2.337 0.570 1.00 91.31 115 SER A CA 1
ATOM 948 C C . SER A 1 115 ? 2.046 -1.327 1.597 1.00 91.31 115 SER A C 1
ATOM 950 O O . SER A 1 115 ? 1.363 -0.353 1.892 1.00 91.31 115 SER A O 1
ATOM 952 N N . TYR A 1 116 ? 3.282 -1.470 2.060 1.00 93.00 116 TYR A N 1
ATOM 953 C CA . TYR A 1 116 ? 3.884 -0.570 3.049 1.00 93.00 116 TYR A CA 1
ATOM 954 C C . TYR A 1 116 ? 4.690 0.574 2.400 1.00 93.00 116 TYR A C 1
ATOM 956 O O . TYR A 1 116 ? 5.099 0.451 1.243 1.00 93.00 116 TYR A O 1
ATOM 964 N N . PRO A 1 117 ? 4.945 1.692 3.114 1.00 93.31 117 PRO A N 1
ATOM 965 C CA . PRO A 1 117 ? 5.764 2.772 2.574 1.00 93.31 117 PRO A CA 1
ATOM 966 C C . PRO A 1 117 ? 7.234 2.359 2.416 1.00 93.31 117 PRO A C 1
ATOM 968 O O . PRO A 1 117 ? 7.803 1.654 3.254 1.00 93.31 117 PRO A O 1
ATOM 971 N N . TYR A 1 118 ? 7.863 2.882 1.366 1.00 93.50 118 TYR A N 1
ATOM 972 C CA . TYR A 1 118 ? 9.296 2.756 1.106 1.00 93.50 118 TYR A CA 1
ATOM 973 C C . TYR A 1 118 ? 10.034 4.051 1.443 1.00 93.50 118 TYR A C 1
ATOM 975 O O . TYR A 1 118 ? 9.460 5.144 1.403 1.00 93.50 118 TYR A O 1
ATOM 983 N N . GLN A 1 119 ? 11.327 3.943 1.737 1.00 93.19 119 GLN A N 1
ATOM 984 C CA . GLN A 1 119 ? 12.193 5.111 1.800 1.00 93.19 119 GLN A CA 1
ATOM 985 C C . GLN A 1 119 ? 12.437 5.666 0.392 1.00 93.19 119 GLN A C 1
ATOM 987 O O . GLN A 1 119 ? 12.583 4.922 -0.577 1.00 93.19 119 GLN A O 1
ATOM 992 N N . ASN A 1 120 ? 12.493 6.993 0.289 1.00 91.88 120 ASN A N 1
ATOM 993 C CA . ASN A 1 120 ? 12.743 7.695 -0.964 1.00 91.88 120 ASN A CA 1
ATOM 994 C C . ASN A 1 120 ? 14.197 8.210 -0.989 1.00 91.88 120 ASN A C 1
ATOM 996 O O . ASN A 1 120 ? 14.522 9.075 -0.167 1.00 91.88 120 ASN A O 1
ATOM 1000 N N . PRO A 1 121 ? 15.061 7.743 -1.911 1.00 93.25 121 PRO A N 1
ATOM 1001 C CA . PRO A 1 121 ? 16.453 8.197 -1.981 1.00 93.25 121 PRO A CA 1
ATOM 1002 C C . PRO A 1 121 ? 16.578 9.682 -2.345 1.00 93.25 121 PRO A C 1
ATOM 1004 O O . PRO A 1 121 ? 17.514 10.350 -1.912 1.00 93.25 121 PRO A O 1
ATOM 1007 N N . TYR A 1 122 ? 15.584 10.239 -3.040 1.00 90.50 122 TYR A N 1
ATOM 1008 C CA . TYR A 1 122 ? 15.529 11.650 -3.430 1.00 90.50 122 TYR A CA 1
ATOM 1009 C C . TYR A 1 122 ? 15.024 12.575 -2.312 1.00 90.50 122 TYR A C 1
ATOM 1011 O O . TYR A 1 122 ? 14.820 13.775 -2.521 1.00 90.50 122 TYR A O 1
ATOM 1019 N N . TYR A 1 123 ? 14.798 12.049 -1.103 1.00 88.31 123 TYR A N 1
ATOM 1020 C CA . TYR A 1 123 ? 14.453 12.877 0.044 1.00 88.31 123 TYR A CA 1
ATOM 1021 C C . TYR A 1 123 ? 15.562 13.907 0.320 1.00 88.31 123 TYR A C 1
ATOM 1023 O O . TYR A 1 123 ? 16.730 13.574 0.541 1.00 88.31 123 TYR A O 1
ATOM 1031 N N . LYS A 1 124 ? 15.177 15.190 0.328 1.00 87.38 124 LYS A N 1
ATOM 1032 C CA . LYS A 1 124 ? 16.106 16.324 0.480 1.00 87.38 124 LYS A CA 1
ATOM 1033 C C . LYS A 1 124 ? 16.740 16.413 1.869 1.00 87.38 124 LYS A C 1
ATOM 1035 O O . LYS A 1 124 ? 17.778 17.049 2.018 1.00 87.38 124 LYS A O 1
ATOM 1040 N N . GLY A 1 125 ? 16.123 15.805 2.881 1.00 86.12 125 GLY A N 1
ATOM 1041 C CA . GLY A 1 125 ? 16.689 15.755 4.223 1.00 86.12 125 GLY A CA 1
ATOM 1042 C C . GLY A 1 125 ? 17.829 14.743 4.359 1.00 86.12 125 GLY A C 1
ATOM 1043 O O . GLY A 1 125 ? 18.259 14.085 3.405 1.00 86.12 125 GLY A O 1
ATOM 1044 N N . ILE A 1 126 ? 18.318 14.614 5.590 1.00 85.56 126 ILE A N 1
ATOM 1045 C CA . ILE A 1 126 ? 19.301 13.595 5.953 1.00 85.56 126 ILE A CA 1
ATOM 1046 C C . ILE A 1 126 ? 18.565 12.259 6.073 1.00 85.56 126 ILE A C 1
ATOM 1048 O O . ILE A 1 126 ? 17.625 12.138 6.856 1.00 85.56 126 ILE A O 1
ATOM 1052 N N . SER A 1 127 ? 19.002 11.270 5.298 1.00 88.12 127 SER A N 1
ATOM 1053 C CA . SER A 1 127 ? 18.628 9.872 5.487 1.00 88.12 127 SER A CA 1
ATOM 1054 C C . SER A 1 127 ? 19.874 9.015 5.339 1.00 88.12 127 SER A C 1
ATOM 1056 O O . SER A 1 127 ? 20.646 9.198 4.394 1.00 88.12 127 SER A O 1
ATOM 1058 N N . ALA A 1 128 ? 20.095 8.117 6.295 1.00 92.62 128 ALA A N 1
ATOM 1059 C CA . ALA A 1 128 ? 21.209 7.186 6.234 1.00 92.62 128 ALA A CA 1
ATOM 1060 C C . ALA A 1 128 ? 21.044 6.267 5.014 1.00 92.62 128 ALA A C 1
ATOM 1062 O O . ALA A 1 128 ? 19.928 5.911 4.652 1.00 92.62 128 ALA A O 1
ATOM 1063 N N . HIS A 1 129 ? 22.155 5.879 4.389 1.00 94.56 129 HIS A N 1
ATOM 1064 C CA . HIS A 1 129 ? 22.198 4.944 3.256 1.00 94.56 129 HIS A CA 1
ATOM 1065 C C . HIS A 1 129 ? 21.585 5.416 1.924 1.00 94.56 129 HIS A C 1
ATOM 1067 O O . HIS A 1 129 ? 21.745 4.723 0.925 1.00 94.56 129 HIS A O 1
ATOM 1073 N N . LYS A 1 130 ? 20.998 6.619 1.844 1.00 94.12 130 LYS A N 1
ATOM 1074 C CA . LYS A 1 130 ? 20.344 7.102 0.610 1.00 94.12 130 LYS A CA 1
ATOM 1075 C C . LYS A 1 130 ? 21.259 7.187 -0.621 1.00 94.12 130 LYS A C 1
ATOM 1077 O O . LYS A 1 130 ? 20.791 6.995 -1.732 1.00 94.12 130 LYS A O 1
ATOM 1082 N N . GLU A 1 131 ? 22.551 7.452 -0.422 1.00 94.62 131 GLU A N 1
ATOM 1083 C CA . GLU A 1 131 ? 23.543 7.551 -1.510 1.00 94.62 131 GLU A CA 1
ATOM 1084 C C . GLU A 1 131 ? 24.105 6.180 -1.935 1.00 94.62 131 GLU A C 1
ATOM 1086 O O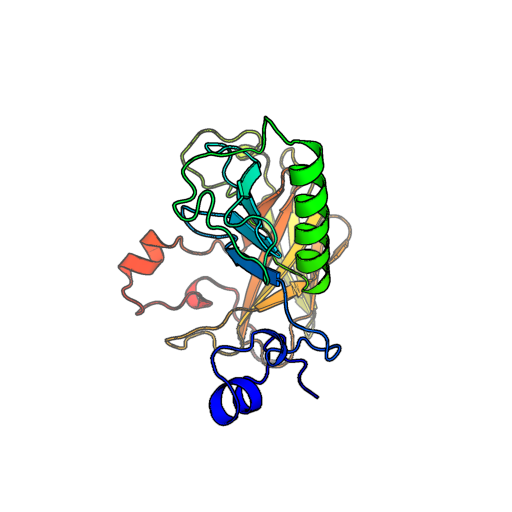 . GLU A 1 131 ? 24.875 6.095 -2.886 1.00 94.62 131 GLU A O 1
ATOM 1091 N N . MET A 1 132 ? 23.753 5.102 -1.221 1.00 97.12 132 MET A N 1
ATOM 1092 C CA . MET A 1 132 ? 24.234 3.735 -1.481 1.00 97.12 132 MET A CA 1
ATOM 1093 C C . MET A 1 132 ? 23.239 2.885 -2.283 1.00 97.12 132 MET A C 1
ATOM 1095 O O . MET A 1 132 ? 23.531 1.722 -2.591 1.00 97.12 132 MET A O 1
ATOM 1099 N N . VAL A 1 133 ? 22.082 3.460 -2.635 1.00 97.38 133 VAL A N 1
ATOM 1100 C CA . VAL A 1 133 ? 21.044 2.798 -3.432 1.00 97.38 133 VAL A CA 1
ATOM 1101 C C . VAL A 1 133 ? 21.574 2.367 -4.796 1.00 97.38 133 VAL A C 1
ATOM 1103 O O . VAL A 1 133 ? 22.486 2.973 -5.354 1.00 97.38 133 VAL A O 1
ATOM 1106 N N . CYS A 1 134 ? 21.000 1.303 -5.354 1.00 97.00 134 CYS A N 1
ATOM 1107 C CA . CYS A 1 134 ? 21.418 0.786 -6.654 1.00 97.00 134 CYS A CA 1
ATOM 1108 C C . CYS A 1 134 ? 21.139 1.767 -7.811 1.00 97.00 134 CYS A C 1
ATOM 1110 O O . CYS A 1 134 ? 20.261 2.623 -7.730 1.00 97.00 134 CYS A O 1
ATOM 1112 N N . SER A 1 135 ? 21.842 1.586 -8.931 1.00 95.69 135 SER A N 1
ATOM 1113 C CA . SER A 1 135 ? 21.537 2.263 -10.197 1.00 95.69 135 SER A CA 1
ATOM 1114 C C . SER A 1 135 ? 21.220 1.258 -11.298 1.00 95.69 135 SER A C 1
ATOM 1116 O O . SER A 1 135 ? 21.836 0.187 -11.375 1.00 95.69 135 SER A O 1
ATOM 1118 N N . LEU A 1 136 ? 20.322 1.618 -12.216 1.00 93.75 136 LEU A N 1
ATOM 1119 C CA . LEU A 1 136 ? 20.080 0.797 -13.398 1.00 93.75 136 LEU A CA 1
ATOM 1120 C C . LEU A 1 136 ? 21.176 0.982 -14.456 1.00 93.75 136 LEU A C 1
ATOM 1122 O O . LEU A 1 136 ? 21.689 2.080 -14.650 1.00 93.75 136 LEU A O 1
ATOM 1126 N N . VAL A 1 137 ? 21.527 -0.105 -15.146 1.00 94.31 137 VAL A N 1
ATOM 1127 C CA . VAL A 1 137 ? 22.571 -0.127 -16.187 1.00 94.31 137 VAL A CA 1
ATOM 1128 C C . VAL A 1 137 ? 21.961 -0.292 -17.575 1.00 94.31 137 VAL A C 1
ATOM 1130 O O . VAL A 1 137 ? 22.348 0.397 -18.513 1.00 94.31 137 VAL A O 1
ATOM 1133 N N . ARG A 1 138 ? 21.035 -1.243 -17.722 1.00 95.75 138 ARG A N 1
ATOM 1134 C CA . ARG A 1 138 ? 20.317 -1.525 -18.972 1.00 95.75 138 ARG A CA 1
ATOM 1135 C C . ARG A 1 138 ? 19.063 -2.333 -18.685 1.00 95.75 138 ARG A C 1
ATOM 1137 O O . ARG A 1 138 ? 19.005 -3.045 -17.686 1.00 95.75 138 ARG A O 1
ATOM 1144 N N . ASN A 1 139 ? 18.111 -2.305 -19.599 1.00 97.25 139 ASN A N 1
ATOM 1145 C CA . ASN A 1 139 ? 16.897 -3.106 -19.536 1.00 97.25 139 ASN A CA 1
ATOM 1146 C C . ASN A 1 139 ? 16.606 -3.766 -20.887 1.00 97.25 139 ASN A C 1
ATOM 1148 O O . ASN A 1 139 ? 17.193 -3.418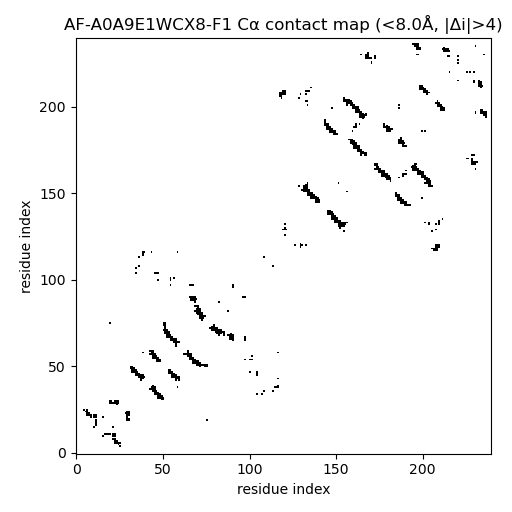 -21.910 1.00 97.25 139 ASN A O 1
ATOM 1152 N N . GLY A 1 140 ? 15.687 -4.723 -20.881 1.00 95.88 140 GLY A N 1
ATOM 1153 C CA . GLY A 1 140 ? 15.216 -5.385 -22.087 1.00 95.88 140 GLY A CA 1
ATOM 1154 C C . GLY A 1 140 ? 13.912 -6.137 -21.864 1.00 95.88 140 GLY A C 1
ATOM 1155 O O . GLY A 1 140 ? 13.370 -6.175 -20.756 1.00 95.88 140 GLY A O 1
ATOM 1156 N N . LYS A 1 141 ? 13.408 -6.722 -22.949 1.00 95.50 141 LYS A N 1
ATOM 1157 C CA . LYS A 1 141 ? 12.156 -7.477 -23.001 1.00 95.50 141 LYS A CA 1
ATOM 1158 C C . LYS A 1 141 ? 12.294 -8.646 -23.975 1.00 95.50 141 LYS A C 1
ATOM 1160 O O . LYS A 1 141 ? 12.881 -8.475 -25.041 1.00 95.50 141 LYS A O 1
ATOM 1165 N N . ILE A 1 142 ? 11.745 -9.806 -23.619 1.00 94.56 142 ILE A N 1
ATOM 1166 C CA . ILE A 1 142 ? 11.606 -10.988 -24.482 1.00 94.56 142 ILE A CA 1
ATOM 1167 C C . ILE A 1 142 ? 10.191 -11.536 -24.278 1.00 94.56 142 ILE A C 1
ATOM 1169 O O . ILE A 1 142 ? 9.844 -11.988 -23.189 1.00 94.56 142 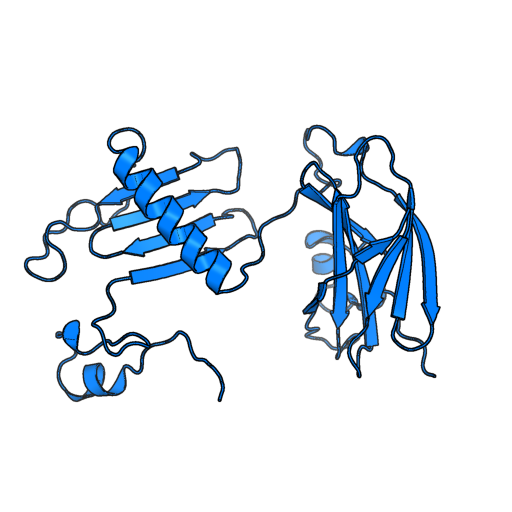ILE A O 1
ATOM 1173 N N . GLY A 1 143 ? 9.341 -11.470 -25.307 1.00 93.44 143 GLY A N 1
ATOM 1174 C CA . GLY A 1 143 ? 7.913 -11.756 -25.129 1.00 93.44 143 GLY A CA 1
ATOM 1175 C C . GLY A 1 143 ? 7.316 -10.829 -24.065 1.00 93.44 143 GLY A C 1
ATOM 1176 O O . GLY A 1 143 ? 7.503 -9.618 -24.157 1.00 93.44 143 GLY A O 1
ATOM 1177 N N . ASN A 1 144 ? 6.651 -11.380 -23.048 1.00 95.25 144 ASN A N 1
ATOM 1178 C CA . ASN A 1 144 ? 6.116 -10.612 -21.913 1.00 95.25 144 ASN A CA 1
ATOM 1179 C C . ASN A 1 144 ? 7.081 -10.526 -20.720 1.00 95.25 144 ASN A C 1
ATOM 1181 O O . ASN A 1 144 ? 6.786 -9.830 -19.751 1.00 95.25 144 ASN A O 1
ATOM 1185 N N . GLU A 1 145 ? 8.224 -11.212 -20.770 1.00 97.62 145 GLU A N 1
ATOM 1186 C CA . GLU A 1 145 ? 9.242 -11.106 -19.730 1.00 97.62 145 GLU A CA 1
ATOM 1187 C C . GLU A 1 145 ? 10.049 -9.820 -19.936 1.00 97.62 145 GLU A C 1
ATOM 1189 O O . GLU A 1 145 ? 10.578 -9.559 -21.020 1.00 97.62 145 GLU A O 1
ATOM 1194 N N . VAL A 1 146 ? 10.151 -9.013 -18.886 1.00 98.06 146 VAL A N 1
ATOM 1195 C CA . VAL A 1 146 ? 10.960 -7.796 -18.844 1.00 98.06 146 VAL A CA 1
ATOM 1196 C C . VAL A 1 146 ? 12.046 -7.946 -17.799 1.00 98.06 146 VAL A C 1
ATOM 1198 O O . VAL A 1 146 ? 11.844 -8.543 -16.740 1.00 98.06 146 VAL A O 1
ATOM 1201 N N . TRP A 1 147 ? 13.213 -7.383 -18.083 1.00 98.06 147 TRP A N 1
ATOM 1202 C CA . TRP A 1 147 ? 14.339 -7.438 -17.168 1.00 98.06 147 TRP A CA 1
ATOM 1203 C C . TRP A 1 147 ? 15.098 -6.119 -17.127 1.00 98.06 147 TRP A C 1
ATOM 1205 O O . TRP A 1 147 ? 15.195 -5.399 -18.121 1.00 98.06 147 TRP A O 1
ATOM 1215 N N . ALA A 1 148 ? 15.680 -5.839 -15.969 1.00 98.00 148 ALA A N 1
ATOM 1216 C CA . ALA A 1 148 ? 16.543 -4.700 -15.723 1.00 98.00 148 ALA A CA 1
ATOM 1217 C C . ALA A 1 148 ? 17.817 -5.165 -15.020 1.00 98.00 148 ALA A C 1
ATOM 1219 O O . ALA A 1 148 ? 17.757 -5.810 -13.976 1.00 98.00 148 ALA A O 1
ATOM 1220 N N . GLN A 1 149 ? 18.975 -4.856 -15.598 1.00 98.25 149 GLN A N 1
ATOM 1221 C CA . GLN A 1 149 ? 20.267 -5.067 -14.960 1.00 98.25 149 GLN A CA 1
ATOM 1222 C C . GLN A 1 149 ? 20.613 -3.861 -14.090 1.00 98.25 149 GLN A C 1
ATOM 1224 O O . GLN A 1 149 ? 20.639 -2.734 -14.589 1.00 98.25 149 GLN A O 1
ATOM 1229 N N . PHE A 1 150 ? 20.936 -4.110 -12.826 1.00 98.00 150 PHE A N 1
ATOM 1230 C CA . PHE A 1 150 ? 21.305 -3.088 -11.853 1.00 98.00 150 PHE A CA 1
ATOM 1231 C C . PHE A 1 150 ? 22.751 -3.258 -11.370 1.00 98.00 150 PHE A C 1
ATOM 1233 O O . PHE A 1 150 ? 23.389 -4.296 -11.574 1.00 98.00 150 PHE A O 1
ATOM 1240 N N . ARG A 1 151 ? 23.274 -2.207 -10.741 1.00 98.25 151 ARG A N 1
ATOM 1241 C CA . ARG A 1 151 ? 24.547 -2.194 -10.018 1.00 98.25 151 ARG A CA 1
ATOM 1242 C C . ARG A 1 151 ? 24.308 -1.639 -8.620 1.00 98.25 151 ARG A C 1
ATOM 1244 O O . ARG A 1 151 ? 23.682 -0.595 -8.480 1.00 98.25 151 ARG A O 1
ATOM 1251 N N . GLU A 1 152 ? 24.798 -2.345 -7.614 1.00 97.94 152 GLU A N 1
ATOM 1252 C CA . GLU A 1 152 ? 24.764 -1.913 -6.215 1.00 97.94 152 GLU A CA 1
ATOM 1253 C C . GLU A 1 152 ? 25.915 -0.943 -5.925 1.00 97.94 152 GLU A C 1
ATOM 1255 O O . GLU A 1 152 ? 27.008 -1.107 -6.472 1.00 97.94 152 GLU A O 1
ATOM 1260 N N . HIS A 1 153 ? 25.669 0.042 -5.055 1.00 96.69 153 HIS A N 1
ATOM 1261 C CA . HIS A 1 153 ? 26.638 1.083 -4.670 1.00 96.69 153 HIS A CA 1
ATOM 1262 C C . HIS A 1 153 ? 26.927 1.098 -3.162 1.00 96.69 153 HIS A C 1
ATOM 1264 O O . HIS A 1 153 ? 27.342 2.109 -2.604 1.00 96.69 153 HIS A O 1
ATOM 1270 N N . GLY A 1 154 ? 26.708 -0.034 -2.492 1.00 96.44 154 GLY A N 1
ATOM 1271 C CA . GLY A 1 154 ? 26.925 -0.203 -1.053 1.00 96.44 154 GLY A CA 1
ATOM 1272 C C . GLY A 1 154 ? 25.748 -0.864 -0.344 1.00 96.44 154 GLY A C 1
ATOM 1273 O O . GLY A 1 154 ? 25.963 -1.561 0.642 1.00 96.44 154 GLY A O 1
ATOM 1274 N N . SER A 1 155 ? 24.535 -0.712 -0.878 1.00 97.75 155 SER A N 1
ATOM 1275 C CA . SER A 1 155 ? 23.331 -1.371 -0.366 1.00 97.75 155 SER A CA 1
ATOM 1276 C C . SER A 1 155 ? 22.876 -2.488 -1.297 1.00 97.75 155 SER A C 1
ATOM 1278 O O . SER A 1 155 ? 22.782 -2.303 -2.515 1.00 97.75 155 SER A O 1
ATOM 1280 N N . ARG A 1 156 ? 22.595 -3.657 -0.713 1.00 98.19 156 ARG A N 1
ATOM 1281 C CA . ARG A 1 156 ? 22.162 -4.841 -1.460 1.00 98.19 156 ARG A CA 1
ATOM 1282 C C . ARG A 1 156 ? 20.704 -4.715 -1.891 1.00 98.19 156 ARG A C 1
ATOM 1284 O O . ARG A 1 156 ? 19.843 -4.433 -1.058 1.00 98.19 156 ARG A O 1
ATOM 1291 N N . VAL A 1 157 ? 20.404 -5.002 -3.155 1.00 98.12 157 VAL A N 1
ATOM 1292 C CA . VAL A 1 157 ? 19.026 -5.128 -3.648 1.00 98.12 157 VAL A CA 1
ATOM 1293 C C . VAL A 1 157 ? 18.443 -6.439 -3.121 1.00 98.12 157 VAL A C 1
ATOM 1295 O O . VAL A 1 157 ? 18.992 -7.517 -3.346 1.00 98.12 157 VAL A O 1
ATOM 1298 N N . THR A 1 158 ? 17.327 -6.355 -2.401 1.00 97.56 158 THR A N 1
ATOM 1299 C CA . THR A 1 158 ? 16.687 -7.506 -1.740 1.00 97.56 158 THR A CA 1
ATOM 1300 C C . THR A 1 158 ? 15.356 -7.894 -2.367 1.00 97.56 158 THR A C 1
ATOM 1302 O O . THR A 1 158 ? 14.918 -9.033 -2.214 1.00 97.56 158 THR A O 1
ATOM 1305 N N . GLY A 1 159 ? 14.734 -6.991 -3.124 1.00 97.12 159 GLY A N 1
ATOM 1306 C CA . GLY A 1 159 ? 13.500 -7.274 -3.841 1.00 97.12 159 GLY A CA 1
ATOM 1307 C C . GLY A 1 159 ? 13.229 -6.289 -4.968 1.00 97.12 159 GLY A C 1
ATOM 1308 O O . GLY A 1 159 ? 14.014 -5.385 -5.259 1.00 97.12 159 GLY A O 1
ATOM 1309 N N . GLY A 1 160 ? 12.085 -6.469 -5.614 1.00 96.81 160 GLY A N 1
ATOM 1310 C CA . GLY A 1 160 ? 11.603 -5.537 -6.615 1.00 96.81 160 GLY A CA 1
ATOM 1311 C C . GLY A 1 160 ? 10.269 -5.956 -7.210 1.00 96.81 160 GLY A C 1
ATOM 1312 O O . GLY A 1 160 ? 9.744 -7.039 -6.946 1.00 96.81 160 GLY A O 1
ATOM 1313 N N . GLN A 1 161 ? 9.705 -5.055 -7.999 1.00 97.44 161 GLN A N 1
ATOM 1314 C CA . GLN A 1 161 ? 8.383 -5.176 -8.600 1.00 97.44 161 GLN A CA 1
ATOM 1315 C C . GLN A 1 161 ? 8.415 -4.578 -10.007 1.00 97.44 161 GLN A C 1
ATOM 1317 O O . GLN A 1 161 ? 9.241 -3.712 -10.307 1.00 97.44 161 GLN A O 1
ATOM 1322 N N . ILE A 1 162 ? 7.484 -5.004 -10.857 1.00 98.19 162 ILE A N 1
ATOM 1323 C CA . ILE A 1 162 ? 7.158 -4.278 -12.085 1.00 98.19 162 ILE A CA 1
ATOM 1324 C C . ILE A 1 162 ? 5.885 -3.483 -11.821 1.00 98.19 162 ILE A C 1
ATOM 1326 O O . ILE A 1 162 ? 4.838 -4.072 -11.552 1.00 98.19 162 ILE A O 1
ATOM 1330 N N . CYS A 1 163 ? 5.980 -2.159 -11.896 1.00 97.81 163 CYS A N 1
ATOM 1331 C CA . CYS A 1 163 ? 4.826 -1.270 -11.896 1.00 97.81 163 CYS A CA 1
ATOM 1332 C C . CYS A 1 163 ? 4.383 -1.070 -13.347 1.00 97.81 163 CYS A C 1
ATOM 1334 O O . CYS A 1 163 ? 5.210 -0.737 -14.192 1.00 97.81 163 CYS A O 1
ATOM 1336 N N . TYR A 1 164 ? 3.120 -1.307 -13.675 1.00 97.88 164 TYR A N 1
ATOM 1337 C CA . TYR A 1 164 ? 2.619 -1.271 -15.047 1.00 97.88 164 TYR A CA 1
ATOM 1338 C C . TYR A 1 164 ? 1.242 -0.623 -15.126 1.00 97.88 164 TYR A C 1
ATOM 1340 O O . TYR A 1 164 ? 0.501 -0.586 -14.148 1.00 97.88 164 TYR A O 1
ATOM 1348 N N . THR A 1 165 ? 0.881 -0.156 -16.315 1.00 97.56 165 THR A N 1
ATOM 1349 C CA . THR A 1 165 ? -0.454 0.369 -16.609 1.00 97.56 165 THR A CA 1
ATOM 1350 C C . THR A 1 165 ? -1.031 -0.297 -17.852 1.00 97.56 165 THR A C 1
ATOM 1352 O O . THR A 1 165 ? -0.302 -0.646 -18.786 1.00 97.56 165 THR A O 1
ATOM 1355 N N . LEU A 1 166 ? -2.352 -0.473 -17.859 1.00 96.62 166 LEU A N 1
ATOM 1356 C CA . LEU A 1 166 ? -3.122 -0.958 -19.009 1.00 96.62 166 LEU A CA 1
ATOM 1357 C C . LEU A 1 166 ? -3.681 0.197 -19.856 1.00 96.62 166 LEU A C 1
ATOM 1359 O O . LEU A 1 166 ? -4.121 -0.013 -20.982 1.00 96.62 166 LEU A O 1
ATOM 1363 N N . ASN A 1 167 ? -3.672 1.423 -19.328 1.00 95.38 167 ASN A N 1
ATOM 1364 C CA . ASN A 1 167 ? -4.317 2.589 -19.930 1.00 95.38 167 ASN A CA 1
ATOM 1365 C C . ASN A 1 167 ? -3.386 3.811 -20.009 1.00 95.38 167 ASN A C 1
ATOM 1367 O O . ASN A 1 167 ? -3.856 4.946 -20.018 1.00 95.38 167 ASN A O 1
ATOM 1371 N N . GLY A 1 168 ? -2.071 3.580 -20.085 1.00 93.88 168 GLY A N 1
ATOM 1372 C CA . GLY A 1 168 ? -1.079 4.646 -20.233 1.00 93.88 168 GLY A CA 1
ATOM 1373 C C . GLY A 1 168 ? -1.397 5.615 -21.380 1.00 93.88 168 GLY A C 1
ATOM 1374 O O . GLY A 1 168 ? -1.807 5.197 -22.466 1.00 93.88 168 GLY A O 1
ATOM 1375 N N . GLY A 1 169 ? -1.216 6.908 -21.125 1.00 90.69 169 GLY A N 1
ATOM 1376 C CA . GLY A 1 169 ? -1.583 8.015 -22.009 1.00 90.69 169 GLY A CA 1
ATOM 1377 C C . GLY A 1 169 ? -2.988 8.580 -21.761 1.00 90.69 169 GLY A C 1
ATOM 1378 O O . GLY A 1 169 ? -3.318 9.642 -22.289 1.00 90.69 169 GLY A O 1
ATOM 1379 N N . MET A 1 170 ? -3.819 7.911 -20.956 1.00 90.19 170 MET A N 1
ATOM 1380 C CA . MET A 1 170 ? -5.149 8.399 -20.582 1.00 90.19 170 MET A CA 1
ATOM 1381 C C . MET A 1 170 ? -5.071 9.416 -19.435 1.00 90.19 170 MET A C 1
ATOM 1383 O O . MET A 1 170 ? -4.142 9.415 -18.637 1.00 90.19 170 MET A O 1
ATOM 1387 N N . LYS A 1 171 ? -6.091 10.276 -19.302 1.00 82.69 171 LYS A N 1
ATOM 1388 C CA . LYS A 1 171 ? -6.151 11.304 -18.241 1.00 82.69 171 LYS A CA 1
ATOM 1389 C C . LYS A 1 171 ? -6.114 10.724 -16.816 1.00 82.69 171 LYS A C 1
ATOM 1391 O O . LYS A 1 171 ? -5.605 11.373 -15.907 1.00 82.69 171 LYS A O 1
ATOM 1396 N N . SER A 1 172 ? -6.676 9.534 -16.626 1.00 86.31 172 SER A N 1
ATOM 1397 C CA . SER A 1 172 ? -6.754 8.835 -15.340 1.00 86.31 172 SER A CA 1
ATOM 1398 C C . SER A 1 172 ? -6.066 7.484 -15.468 1.00 86.31 172 SER A C 1
ATOM 1400 O O . SER A 1 172 ? -6.720 6.452 -15.599 1.00 86.31 172 SER A O 1
ATOM 1402 N N . GLU A 1 173 ? -4.737 7.511 -15.516 1.00 91.06 173 GLU A N 1
ATOM 1403 C CA . GLU A 1 173 ? -3.946 6.284 -15.545 1.00 91.06 173 GLU A CA 1
ATOM 1404 C C . GLU A 1 173 ? -4.102 5.517 -14.240 1.00 91.06 173 GLU A C 1
ATOM 1406 O O . GLU A 1 173 ? -3.993 6.085 -13.150 1.00 91.06 173 GLU A O 1
ATOM 1411 N N . GLU A 1 174 ? -4.295 4.214 -14.369 1.00 93.88 174 GLU A N 1
ATOM 1412 C CA . GLU A 1 174 ? -4.216 3.290 -13.252 1.00 93.88 174 GLU A CA 1
ATOM 1413 C C . GLU A 1 174 ? -2.932 2.482 -13.377 1.00 93.88 174 GLU A C 1
ATOM 1415 O O . GLU A 1 174 ? -2.592 1.969 -14.450 1.00 93.88 174 GLU A O 1
ATOM 1420 N N . TRP A 1 175 ? -2.208 2.410 -12.266 1.00 95.00 175 TRP A N 1
ATOM 1421 C CA . TRP A 1 175 ? -0.932 1.726 -12.164 1.00 95.00 175 TRP A CA 1
ATOM 1422 C C . TRP A 1 175 ? -1.053 0.598 -11.150 1.00 95.00 175 TRP A C 1
ATOM 1424 O O . TRP A 1 175 ? -1.544 0.786 -10.038 1.00 95.00 175 TRP A O 1
ATOM 1434 N N . TYR A 1 176 ? -0.585 -0.573 -11.549 1.00 96.06 176 TYR A N 1
ATOM 1435 C CA . TYR A 1 176 ? -0.630 -1.803 -10.778 1.00 96.06 176 TYR A CA 1
ATOM 1436 C C . TYR A 1 176 ? 0.787 -2.331 -10.598 1.00 96.06 176 TYR A C 1
ATOM 1438 O O . TYR A 1 176 ? 1.688 -2.000 -11.367 1.00 96.06 176 TYR A O 1
ATOM 1446 N N . VAL A 1 177 ? 0.988 -3.197 -9.611 1.00 95.81 177 VAL A N 1
ATOM 1447 C CA . VAL A 1 177 ? 2.281 -3.838 -9.368 1.00 95.81 177 VAL A CA 1
ATOM 1448 C C . VAL A 1 177 ? 2.166 -5.346 -9.514 1.00 95.81 177 VAL A C 1
ATOM 1450 O O . VAL A 1 177 ? 1.163 -5.950 -9.143 1.00 95.81 177 VAL A O 1
ATOM 1453 N N . THR A 1 178 ? 3.210 -5.964 -10.055 1.00 96.19 178 THR A N 1
ATOM 1454 C CA . THR A 1 178 ? 3.399 -7.416 -10.035 1.00 96.19 178 THR A CA 1
ATOM 1455 C C . THR A 1 178 ? 4.774 -7.742 -9.449 1.00 96.19 178 THR A C 1
ATOM 1457 O O . THR A 1 178 ? 5.727 -6.990 -9.693 1.00 96.19 178 THR A O 1
ATOM 1460 N N . PRO A 1 179 ? 4.917 -8.839 -8.682 1.00 95.94 179 PRO A N 1
ATOM 1461 C CA . PRO A 1 179 ? 6.210 -9.254 -8.152 1.00 95.94 179 PRO A CA 1
ATOM 1462 C C . PRO A 1 179 ? 7.254 -9.463 -9.254 1.00 95.94 179 PRO A C 1
ATOM 1464 O O . PRO A 1 179 ? 6.932 -9.897 -10.365 1.00 95.94 179 PRO A O 1
ATOM 1467 N N . ALA A 1 180 ? 8.516 -9.199 -8.923 1.00 97.38 180 ALA A N 1
ATOM 1468 C CA . ALA A 1 180 ? 9.665 -9.503 -9.763 1.00 97.38 180 ALA A CA 1
ATOM 1469 C C . ALA A 1 180 ? 10.725 -10.273 -8.960 1.00 97.38 180 ALA A C 1
ATOM 1471 O O . ALA A 1 180 ? 10.795 -10.187 -7.736 1.00 97.38 180 ALA A O 1
ATOM 1472 N N . GLN A 1 181 ? 11.542 -11.057 -9.656 1.00 97.94 181 GLN A N 1
ATOM 1473 C CA . GLN A 1 181 ? 12.576 -11.904 -9.071 1.00 97.94 181 GLN A CA 1
ATOM 1474 C C . GLN A 1 181 ? 13.964 -11.342 -9.351 1.00 97.94 181 GLN A C 1
ATOM 1476 O O . GLN A 1 181 ? 14.242 -10.860 -10.450 1.00 97.94 181 GLN A O 1
ATOM 1481 N N . ILE A 1 182 ? 14.860 -11.477 -8.378 1.00 97.88 182 ILE A N 1
ATOM 1482 C CA . ILE A 1 182 ? 16.276 -11.157 -8.551 1.00 97.88 182 ILE A CA 1
ATOM 1483 C C . ILE A 1 182 ? 17.012 -12.421 -9.002 1.00 97.88 182 ILE A C 1
ATOM 1485 O O . ILE A 1 182 ? 16.951 -13.456 -8.339 1.00 97.88 182 ILE A O 1
ATOM 1489 N N . LYS A 1 183 ? 17.720 -12.343 -10.133 1.00 96.94 183 LYS A N 1
ATOM 1490 C CA . LYS A 1 183 ? 18.627 -13.393 -10.622 1.00 96.94 183 LYS A CA 1
ATOM 1491 C C . LYS A 1 183 ? 19.986 -12.775 -10.935 1.00 96.94 183 LYS A C 1
ATOM 1493 O O . LYS A 1 183 ? 20.150 -12.086 -11.944 1.00 96.94 183 LYS A O 1
ATOM 1498 N N . GLY A 1 184 ? 20.963 -13.008 -10.057 1.00 95.94 184 GLY A N 1
ATOM 1499 C CA . GLY A 1 184 ? 22.248 -12.311 -10.113 1.00 95.94 184 GLY A CA 1
ATOM 1500 C C . GLY A 1 184 ? 22.034 -10.803 -9.981 1.00 95.94 184 GLY A C 1
ATOM 1501 O O . GLY A 1 184 ? 21.379 -10.355 -9.050 1.00 95.94 184 GLY A O 1
ATOM 1502 N N . ASN A 1 185 ? 22.522 -10.025 -10.947 1.00 96.38 185 ASN A N 1
ATOM 1503 C CA . ASN A 1 185 ? 22.344 -8.570 -10.974 1.00 96.38 185 ASN A CA 1
ATOM 1504 C C . ASN A 1 185 ? 21.180 -8.102 -11.862 1.00 96.38 185 ASN A C 1
ATOM 1506 O O . ASN A 1 185 ? 21.238 -7.018 -12.447 1.00 96.38 185 ASN A O 1
ATOM 1510 N N . ARG A 1 186 ? 20.149 -8.937 -12.031 1.00 97.88 186 ARG A N 1
ATOM 1511 C CA . ARG A 1 186 ? 18.954 -8.599 -12.809 1.00 97.88 186 ARG A CA 1
ATOM 1512 C C . ARG A 1 186 ? 17.692 -8.729 -11.977 1.00 97.88 186 ARG A C 1
ATOM 1514 O O . ARG A 1 186 ? 17.500 -9.748 -11.322 1.00 97.88 186 ARG A O 1
ATOM 1521 N N . LEU A 1 187 ? 16.820 -7.733 -12.088 1.00 98.38 187 LEU A N 1
ATOM 1522 C CA . LEU A 1 187 ? 15.418 -7.833 -11.707 1.00 98.38 187 LEU A CA 1
ATOM 1523 C C . LEU A 1 187 ? 14.621 -8.298 -12.930 1.00 98.38 187 LEU A C 1
ATOM 1525 O O . LEU A 1 187 ? 14.767 -7.717 -14.005 1.00 98.38 187 LEU A O 1
ATOM 1529 N N . ILE A 1 188 ? 13.813 -9.344 -12.784 1.00 98.38 188 ILE A N 1
ATOM 1530 C CA . ILE A 1 188 ? 13.065 -9.981 -13.874 1.00 98.38 188 ILE A CA 1
ATOM 1531 C C . ILE A 1 188 ? 11.602 -10.115 -13.460 1.00 98.38 188 ILE A C 1
ATOM 1533 O O . ILE A 1 188 ? 11.308 -10.649 -12.393 1.00 98.38 188 ILE A O 1
ATOM 1537 N N . GLY A 1 189 ? 10.682 -9.662 -14.303 1.00 97.81 189 GLY A N 1
ATOM 1538 C CA . GLY A 1 189 ? 9.246 -9.785 -14.074 1.00 97.81 189 GLY A CA 1
ATOM 1539 C C . GLY A 1 189 ? 8.491 -10.075 -15.364 1.00 97.81 189 GLY A C 1
ATOM 1540 O O . GLY A 1 189 ? 9.046 -10.000 -16.456 1.00 97.81 189 GLY A O 1
ATOM 1541 N N . THR A 1 190 ? 7.214 -10.423 -15.239 1.00 98.00 190 THR A N 1
ATOM 1542 C CA . THR A 1 190 ? 6.336 -10.691 -16.386 1.00 98.00 190 THR A CA 1
ATOM 1543 C C . THR A 1 190 ? 5.257 -9.624 -16.456 1.00 98.00 190 THR A C 1
ATOM 1545 O O . THR A 1 190 ? 4.586 -9.365 -15.462 1.00 98.00 190 THR A O 1
ATOM 1548 N N . LEU A 1 191 ? 5.086 -9.012 -17.624 1.00 97.81 191 LEU A N 1
ATOM 1549 C CA . LEU A 1 191 ? 4.001 -8.072 -17.875 1.00 97.81 191 LEU A CA 1
ATOM 1550 C C . LEU A 1 191 ? 2.691 -8.821 -18.147 1.00 97.81 191 LEU A C 1
ATOM 1552 O O . LEU A 1 191 ? 2.672 -9.731 -18.984 1.00 97.81 191 LEU A O 1
ATOM 1556 N N . PRO A 1 192 ? 1.587 -8.425 -17.498 1.00 96.81 192 PRO A N 1
ATOM 1557 C CA . PRO A 1 192 ? 0.261 -8.886 -17.882 1.00 96.81 192 PRO A CA 1
ATOM 1558 C C . PRO A 1 192 ? -0.097 -8.516 -19.325 1.00 96.81 192 PRO A C 1
ATOM 1560 O O . PRO A 1 192 ? 0.411 -7.556 -19.908 1.00 96.81 192 PRO A O 1
ATOM 1563 N N . ILE A 1 193 ? -0.996 -9.300 -19.922 1.00 94.75 193 ILE A N 1
ATOM 1564 C CA . ILE A 1 193 ? -1.510 -9.016 -21.265 1.00 94.75 193 ILE A CA 1
ATOM 1565 C C . ILE A 1 193 ? -2.259 -7.679 -21.234 1.00 94.75 193 ILE A C 1
ATOM 1567 O O . ILE A 1 193 ? -3.066 -7.434 -20.341 1.00 94.75 193 ILE A O 1
ATOM 1571 N N . GLY A 1 194 ? -1.997 -6.828 -22.227 1.00 95.00 194 GLY A N 1
ATOM 1572 C CA . GLY A 1 194 ? -2.606 -5.501 -22.333 1.00 95.00 194 GLY A CA 1
ATOM 1573 C C . GLY A 1 194 ? -1.813 -4.381 -21.658 1.00 95.00 194 GLY A C 1
ATOM 1574 O O . GLY A 1 194 ? -2.201 -3.224 -21.797 1.00 95.00 194 GLY A O 1
ATOM 1575 N N . SER A 1 195 ? -0.696 -4.675 -20.978 1.00 97.50 195 SER A N 1
ATOM 1576 C CA . SER A 1 195 ? 0.197 -3.630 -20.466 1.00 97.50 195 SER A CA 1
ATOM 1577 C C . SER A 1 195 ? 0.685 -2.724 -21.594 1.00 97.50 195 SER A C 1
ATOM 1579 O O . SER A 1 195 ? 1.217 -3.199 -22.598 1.00 97.50 195 SER A O 1
ATOM 1581 N N . THR A 1 196 ? 0.532 -1.412 -21.413 1.00 96.88 196 THR A N 1
ATOM 1582 C CA . THR A 1 196 ? 0.966 -0.401 -22.387 1.00 96.88 196 THR A CA 1
ATOM 1583 C C . THR A 1 196 ? 2.281 0.247 -21.982 1.00 96.88 196 THR A C 1
ATOM 1585 O O . THR A 1 196 ? 3.106 0.535 -22.848 1.00 96.88 196 THR A O 1
ATOM 1588 N N . HIS A 1 197 ? 2.502 0.450 -20.680 1.00 97.81 197 HIS A N 1
ATOM 1589 C CA . HIS A 1 197 ? 3.736 1.012 -20.133 1.00 97.81 197 HIS A CA 1
ATOM 1590 C C . HIS A 1 197 ? 4.109 0.348 -18.809 1.00 97.81 197 HIS A C 1
ATOM 1592 O O . HIS A 1 197 ? 3.255 -0.236 -18.135 1.00 97.81 197 HIS A O 1
ATOM 1598 N N . TYR A 1 198 ? 5.387 0.439 -18.442 1.00 98.06 198 TYR A N 1
ATOM 1599 C CA . TYR A 1 198 ? 5.902 -0.118 -17.199 1.00 98.06 198 TYR A CA 1
ATOM 1600 C C . TYR A 1 198 ? 7.167 0.582 -16.682 1.00 98.06 198 TYR A C 1
ATOM 1602 O O . TYR A 1 198 ? 7.866 1.290 -17.409 1.00 98.06 198 TYR A O 1
ATOM 1610 N N . VAL A 1 199 ? 7.449 0.346 -15.404 1.00 97.94 199 VAL A N 1
ATOM 1611 C CA . VAL A 1 199 ? 8.577 0.847 -14.617 1.00 97.94 199 VAL A CA 1
ATOM 1612 C C . VAL A 1 199 ? 9.090 -0.308 -13.753 1.00 97.94 199 VAL A C 1
ATOM 1614 O O . VAL A 1 199 ? 8.311 -1.106 -13.227 1.00 97.94 199 VAL A O 1
ATOM 1617 N N . PHE A 1 200 ? 10.403 -0.411 -13.594 1.00 98.31 200 PHE A N 1
ATOM 1618 C CA . PHE A 1 200 ? 11.032 -1.306 -12.627 1.00 98.31 200 PHE A CA 1
ATOM 1619 C C . PHE A 1 200 ? 11.148 -0.597 -11.282 1.00 98.31 200 PHE A C 1
ATOM 1621 O O . PHE A 1 200 ? 11.744 0.471 -11.217 1.00 98.31 200 PHE A O 1
ATOM 1628 N N . ASN A 1 201 ? 10.647 -1.207 -10.213 1.00 97.75 201 ASN A N 1
ATOM 1629 C CA . ASN A 1 201 ? 10.902 -0.764 -8.845 1.00 97.75 201 ASN A CA 1
ATOM 1630 C C . ASN A 1 201 ? 11.872 -1.747 -8.187 1.00 97.75 201 ASN A C 1
ATOM 1632 O O . ASN A 1 201 ? 11.578 -2.940 -8.113 1.00 97.75 201 ASN A O 1
ATOM 1636 N N . LEU A 1 202 ? 13.012 -1.262 -7.707 1.00 97.88 202 LEU A N 1
ATOM 1637 C CA . LEU A 1 202 ? 14.005 -2.042 -6.969 1.00 97.88 202 LEU A CA 1
ATOM 1638 C C . LEU A 1 202 ? 13.975 -1.619 -5.505 1.00 97.88 202 LEU A C 1
ATOM 1640 O O . LEU A 1 202 ? 13.868 -0.427 -5.226 1.00 97.88 202 LEU A O 1
ATOM 1644 N N . VAL A 1 203 ? 14.074 -2.583 -4.592 1.00 97.75 203 VAL A N 1
ATOM 1645 C CA . VAL A 1 203 ? 14.077 -2.341 -3.145 1.00 97.75 203 VAL A CA 1
ATOM 1646 C C . VAL A 1 203 ? 15.357 -2.898 -2.537 1.00 97.75 203 VAL A C 1
ATOM 1648 O O . VAL A 1 203 ? 15.710 -4.056 -2.782 1.00 97.75 203 VAL A O 1
ATOM 1651 N N . ASP A 1 204 ? 16.057 -2.083 -1.754 1.00 97.88 204 ASP A N 1
ATOM 1652 C CA . ASP A 1 204 ? 17.288 -2.480 -1.069 1.00 97.88 204 ASP A CA 1
ATOM 1653 C C . ASP A 1 204 ? 17.065 -2.960 0.376 1.00 97.88 204 ASP A C 1
ATOM 1655 O O . ASP A 1 204 ? 15.951 -2.970 0.900 1.00 97.88 204 ASP A O 1
ATOM 1659 N N . GLU A 1 205 ? 18.134 -3.411 1.031 1.00 97.50 205 GLU A N 1
ATOM 1660 C CA . GLU A 1 205 ? 18.104 -3.895 2.419 1.00 97.50 205 GLU A CA 1
ATOM 1661 C C . GLU A 1 205 ? 17.794 -2.817 3.472 1.00 97.50 205 GLU A C 1
ATOM 1663 O O . GLU A 1 205 ? 17.491 -3.152 4.617 1.00 97.50 205 GLU A O 1
ATOM 1668 N N . HIS A 1 206 ? 17.825 -1.536 3.098 1.00 96.69 206 HIS A N 1
ATOM 1669 C CA . HIS A 1 206 ? 17.413 -0.415 3.943 1.00 96.69 206 HIS A CA 1
ATOM 1670 C C . HIS A 1 206 ? 16.005 0.092 3.594 1.00 96.69 206 HIS A C 1
ATOM 1672 O O . HIS A 1 206 ? 15.565 1.114 4.130 1.00 96.69 206 HIS A O 1
ATOM 1678 N N . ASN A 1 207 ? 15.267 -0.649 2.760 1.00 96.00 207 ASN A N 1
ATOM 1679 C CA . ASN A 1 207 ? 13.908 -0.345 2.322 1.00 96.00 207 ASN A CA 1
ATOM 1680 C C . ASN A 1 207 ? 13.803 0.928 1.457 1.00 96.00 207 ASN A C 1
ATOM 1682 O O . ASN A 1 207 ? 12.735 1.543 1.412 1.00 96.00 207 ASN A O 1
ATOM 1686 N N . PHE A 1 208 ? 14.875 1.345 0.772 1.00 97.06 208 PHE A N 1
ATOM 1687 C CA . PHE A 1 208 ? 14.773 2.365 -0.276 1.00 97.06 208 PHE A CA 1
ATOM 1688 C C . PHE A 1 208 ? 14.201 1.767 -1.551 1.00 97.06 208 PHE A C 1
ATOM 1690 O O . PHE A 1 208 ? 14.643 0.706 -1.989 1.00 97.06 208 PHE A O 1
ATOM 1697 N N . LEU A 1 209 ? 13.248 2.474 -2.160 1.00 96.38 209 LEU A N 1
ATOM 1698 C CA . LEU A 1 209 ? 12.714 2.137 -3.474 1.00 96.38 209 LEU A CA 1
ATOM 1699 C C . LEU A 1 209 ? 13.320 3.052 -4.539 1.00 96.38 209 LEU A C 1
ATOM 1701 O O . LEU A 1 209 ? 13.215 4.275 -4.454 1.00 96.38 209 LEU A O 1
ATOM 1705 N N . VAL A 1 210 ? 13.914 2.442 -5.564 1.00 96.38 210 VAL A N 1
ATOM 1706 C CA . VAL A 1 210 ? 14.416 3.117 -6.767 1.00 96.38 210 VAL A CA 1
ATOM 1707 C C . VAL A 1 210 ? 13.559 2.701 -7.956 1.00 96.38 210 VAL A C 1
ATOM 1709 O O . VAL A 1 210 ? 13.428 1.509 -8.240 1.00 96.38 210 VAL A O 1
ATOM 1712 N N . SER A 1 211 ? 12.995 3.678 -8.664 1.00 96.44 211 SER A N 1
ATOM 1713 C CA . SER A 1 211 ? 12.250 3.452 -9.905 1.00 96.44 211 SER A CA 1
ATOM 1714 C C . SER A 1 211 ? 13.143 3.651 -11.129 1.00 96.44 211 SER A C 1
ATOM 1716 O O . SER A 1 211 ? 13.943 4.584 -11.176 1.00 96.44 211 SER A O 1
ATOM 1718 N N . TYR A 1 212 ? 12.983 2.795 -12.137 1.00 96.00 212 TYR A N 1
ATOM 1719 C CA . TYR A 1 212 ? 13.551 2.996 -13.464 1.00 96.00 212 TYR A CA 1
ATOM 1720 C C . TYR A 1 212 ? 12.513 2.751 -14.570 1.00 96.00 212 TYR A C 1
ATOM 1722 O O . TYR A 1 212 ? 11.964 1.647 -14.652 1.00 96.00 212 TYR A O 1
ATOM 1730 N N . PRO A 1 213 ? 12.305 3.705 -15.489 1.00 95.19 213 PRO A N 1
ATOM 1731 C CA . PRO A 1 213 ? 12.898 5.040 -15.496 1.00 95.19 213 PRO A CA 1
ATOM 1732 C C . PRO A 1 213 ? 12.480 5.853 -14.265 1.00 95.19 213 PRO A C 1
ATOM 1734 O O . PRO A 1 213 ? 11.551 5.475 -13.549 1.00 95.19 213 PRO A O 1
ATOM 1737 N N . GLU A 1 214 ? 13.208 6.932 -13.990 1.00 92.06 214 GLU A N 1
ATOM 1738 C CA . GLU A 1 214 ? 12.850 7.834 -12.897 1.00 92.06 214 GLU A CA 1
ATOM 1739 C C . GLU A 1 214 ? 11.489 8.476 -13.190 1.00 92.06 214 GLU A C 1
ATOM 1741 O O . GLU A 1 214 ? 11.255 8.998 -14.283 1.00 92.06 214 GLU A O 1
ATOM 1746 N N . MET A 1 215 ? 10.585 8.413 -12.213 1.00 89.94 215 MET A N 1
ATOM 1747 C CA . MET A 1 215 ? 9.237 8.959 -12.339 1.00 89.94 215 MET A CA 1
ATOM 1748 C C . MET A 1 215 ? 9.186 10.370 -11.752 1.00 89.94 215 MET A C 1
ATOM 1750 O O . MET A 1 215 ? 9.799 10.610 -10.710 1.00 89.94 215 MET A O 1
ATOM 1754 N N . PRO A 1 216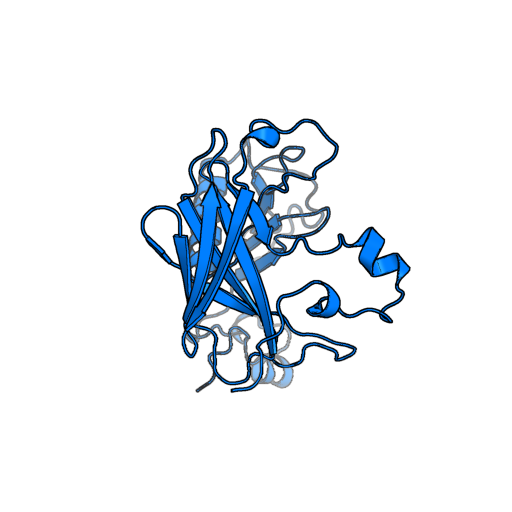 ? 8.434 11.302 -12.365 1.00 87.69 216 PRO A N 1
ATOM 1755 C CA . PRO A 1 216 ? 8.308 12.653 -11.835 1.00 87.69 216 PRO A CA 1
ATOM 1756 C C . PRO A 1 216 ? 7.693 12.632 -10.432 1.00 87.69 216 PRO A C 1
ATOM 1758 O O . PRO A 1 216 ? 6.762 11.871 -10.153 1.00 87.69 216 PRO A O 1
ATOM 1761 N N . ASP A 1 217 ? 8.183 13.499 -9.546 1.00 85.12 217 ASP A N 1
ATOM 1762 C CA . ASP A 1 217 ? 7.593 13.638 -8.219 1.00 85.12 217 ASP A CA 1
ATOM 1763 C C . ASP A 1 217 ? 6.190 14.282 -8.287 1.00 85.12 217 ASP A C 1
ATOM 1765 O O . ASP A 1 217 ? 5.748 14.803 -9.316 1.00 85.12 217 ASP A O 1
ATOM 1769 N N . LYS A 1 218 ? 5.452 14.254 -7.170 1.00 78.69 218 LYS A N 1
ATOM 1770 C CA . LYS A 1 218 ? 4.091 14.816 -7.100 1.00 78.69 218 LYS A CA 1
ATOM 1771 C C . LYS A 1 218 ? 4.043 16.312 -7.442 1.00 78.69 218 LYS A C 1
ATOM 1773 O O . LYS A 1 218 ? 3.042 16.776 -7.988 1.00 78.69 218 LYS A O 1
ATOM 1778 N N . LEU A 1 219 ? 5.065 17.081 -7.071 1.00 82.38 219 LEU A N 1
ATOM 1779 C CA . LEU A 1 219 ? 5.103 18.523 -7.307 1.00 82.38 219 LEU A CA 1
ATOM 1780 C C . LEU A 1 219 ? 5.352 18.810 -8.788 1.00 82.38 219 LEU A C 1
ATOM 1782 O O . LEU A 1 219 ? 4.651 19.637 -9.370 1.00 82.38 219 LEU A O 1
ATOM 1786 N N . ASP A 1 220 ? 6.298 18.105 -9.400 1.00 82.56 220 ASP A N 1
ATOM 1787 C CA . ASP A 1 220 ? 6.635 18.242 -10.811 1.00 82.56 220 ASP A CA 1
ATOM 1788 C C . ASP A 1 220 ? 5.505 17.746 -11.713 1.00 82.56 220 ASP A C 1
ATOM 1790 O O . ASP A 1 220 ? 5.090 18.472 -12.619 1.00 82.56 220 ASP A O 1
ATOM 1794 N N . ALA A 1 221 ? 4.901 16.598 -11.397 1.00 80.12 221 ALA A N 1
ATOM 1795 C CA . ALA A 1 221 ? 3.687 16.135 -12.069 1.00 80.12 221 ALA A CA 1
ATOM 1796 C C . ALA A 1 221 ? 2.514 17.118 -11.870 1.00 80.12 221 ALA A C 1
ATOM 1798 O O . ALA A 1 221 ? 1.760 17.409 -12.801 1.00 80.12 221 ALA A O 1
ATOM 1799 N N . GLY A 1 222 ? 2.382 17.701 -10.673 1.00 76.88 222 GLY A N 1
ATOM 1800 C CA . GLY A 1 222 ? 1.349 18.688 -10.352 1.00 76.88 222 GLY A CA 1
ATOM 1801 C C . GLY A 1 222 ? 1.435 19.967 -11.194 1.00 76.88 222 GLY A C 1
ATOM 1802 O O . GLY A 1 222 ? 0.401 20.497 -11.611 1.00 76.88 222 GLY A O 1
ATOM 1803 N N . LYS A 1 223 ? 2.650 20.437 -11.520 1.00 80.38 223 LYS A N 1
ATOM 1804 C CA . LYS A 1 223 ? 2.867 21.597 -12.413 1.00 80.38 223 LYS A CA 1
ATOM 1805 C C . LYS A 1 223 ? 2.283 21.373 -13.808 1.00 80.38 223 LYS A C 1
ATOM 1807 O O . LYS A 1 223 ? 1.867 22.333 -14.453 1.00 80.38 223 LYS A O 1
ATOM 1812 N N . MET A 1 224 ? 2.204 20.119 -14.248 1.00 74.75 224 MET A N 1
ATOM 1813 C CA . MET A 1 224 ? 1.691 19.741 -15.563 1.00 74.75 224 MET A CA 1
ATOM 1814 C C . MET A 1 224 ? 0.153 19.721 -15.620 1.00 74.75 224 MET A C 1
ATOM 1816 O O . MET A 1 224 ? -0.402 19.464 -16.681 1.00 74.75 224 MET A O 1
ATOM 1820 N N . LYS A 1 225 ? -0.562 19.995 -14.511 1.00 71.25 225 LYS A N 1
ATOM 1821 C CA . LYS A 1 225 ? -2.038 20.122 -14.444 1.00 71.25 225 LYS A CA 1
ATOM 1822 C C . LYS A 1 225 ? -2.810 18.970 -15.118 1.00 71.25 225 LYS A C 1
ATOM 1824 O O . LYS A 1 225 ? -3.861 19.190 -15.717 1.00 71.25 225 LYS A O 1
ATOM 1829 N N . GLY A 1 226 ? -2.286 17.745 -15.040 1.00 68.88 226 GLY A N 1
ATOM 1830 C CA . GLY A 1 226 ? -2.891 16.560 -15.664 1.00 68.88 226 GLY A CA 1
ATOM 1831 C C . GLY A 1 226 ? -2.778 16.505 -17.193 1.00 68.88 226 GLY A C 1
ATOM 1832 O O . GLY A 1 226 ? -3.479 15.719 -17.821 1.00 68.88 226 GLY A O 1
ATOM 1833 N N . GLN A 1 227 ? -1.928 17.342 -17.797 1.00 68.88 227 GLN A N 1
ATOM 1834 C CA . GLN A 1 227 ? -1.665 17.365 -19.242 1.00 68.88 227 GLN A CA 1
ATOM 1835 C C . GLN A 1 227 ? -0.560 16.387 -19.662 1.00 68.88 227 GLN A C 1
ATOM 1837 O O . GLN A 1 227 ? -0.435 16.080 -20.842 1.00 68.88 227 GLN A O 1
ATOM 1842 N N . CYS A 1 228 ? 0.239 15.902 -18.710 1.00 75.38 228 CYS A N 1
ATOM 1843 C CA . CYS A 1 228 ? 1.321 14.958 -18.953 1.00 75.38 228 CYS A CA 1
ATOM 1844 C C . CYS A 1 228 ? 1.093 13.710 -18.085 1.00 75.38 228 CYS A C 1
ATOM 1846 O O . CYS A 1 228 ? 1.271 13.788 -16.865 1.00 75.38 228 CYS A O 1
ATOM 1848 N N . PRO A 1 229 ? 0.638 12.595 -18.678 1.00 85.38 229 PRO A N 1
ATOM 1849 C CA . PRO A 1 229 ? 0.471 11.332 -17.968 1.00 85.38 229 PRO A CA 1
ATOM 1850 C C . PRO A 1 229 ? 1.817 10.768 -17.491 1.00 85.38 229 PRO A C 1
ATOM 1852 O O . PRO A 1 229 ? 2.856 11.009 -18.115 1.00 85.38 229 PRO A O 1
ATOM 1855 N N . TYR A 1 230 ? 1.808 9.984 -16.409 1.00 90.38 230 TYR A N 1
ATOM 1856 C CA . TYR A 1 230 ? 3.019 9.347 -15.883 1.00 90.38 230 TYR A CA 1
ATOM 1857 C C . TYR A 1 230 ? 3.632 8.381 -16.906 1.00 90.38 230 TYR A C 1
ATOM 1859 O O . TYR A 1 230 ? 4.854 8.217 -16.928 1.00 90.38 230 TYR A O 1
ATOM 1867 N N . SER A 1 231 ? 2.829 7.809 -17.815 1.00 93.50 231 SER A N 1
ATOM 1868 C CA . SER A 1 231 ? 3.326 6.944 -18.892 1.00 93.50 231 SER A CA 1
ATOM 1869 C C . SER A 1 231 ? 4.376 7.597 -19.784 1.00 93.50 231 SER A C 1
ATOM 1871 O O . SER A 1 231 ? 5.176 6.882 -20.378 1.00 93.50 231 SER A O 1
ATOM 1873 N N . ASN A 1 232 ? 4.399 8.931 -19.887 1.00 91.88 232 ASN A N 1
ATOM 1874 C CA . ASN A 1 232 ? 5.369 9.644 -20.720 1.00 91.88 232 ASN A CA 1
ATOM 1875 C C . ASN A 1 232 ? 6.813 9.472 -20.227 1.00 91.88 232 ASN A C 1
ATOM 1877 O O . ASN A 1 232 ? 7.739 9.566 -21.029 1.00 91.88 232 ASN A O 1
ATOM 1881 N N . ALA A 1 233 ? 7.001 9.224 -18.928 1.00 92.56 233 ALA A N 1
ATOM 1882 C CA . ALA A 1 233 ? 8.304 8.931 -18.335 1.00 92.56 233 ALA A CA 1
ATOM 1883 C C . ALA A 1 233 ? 8.605 7.422 -18.279 1.00 92.56 233 ALA A C 1
ATOM 1885 O O . ALA A 1 233 ? 9.740 7.030 -18.031 1.00 92.56 233 ALA A O 1
ATOM 1886 N N . ALA A 1 234 ? 7.609 6.566 -18.507 1.00 96.00 234 ALA A N 1
ATOM 1887 C CA . ALA A 1 234 ? 7.734 5.123 -18.359 1.00 96.00 234 ALA A CA 1
ATOM 1888 C C . ALA A 1 234 ? 8.212 4.426 -19.642 1.00 96.00 234 ALA A C 1
ATOM 1890 O O . ALA A 1 234 ? 8.208 4.989 -20.738 1.00 96.00 234 ALA A O 1
ATOM 1891 N N . ILE A 1 235 ? 8.587 3.149 -19.528 1.00 96.75 235 ILE A N 1
ATOM 1892 C CA . ILE A 1 235 ? 8.946 2.341 -20.696 1.00 96.75 235 ILE A CA 1
ATOM 1893 C C . ILE A 1 235 ? 7.664 1.926 -21.408 1.00 96.75 235 ILE A C 1
ATOM 1895 O O . ILE A 1 235 ? 6.828 1.223 -20.839 1.00 96.75 235 ILE A O 1
ATOM 1899 N N . LYS A 1 236 ? 7.525 2.320 -22.674 1.00 96.06 236 LYS A N 1
ATOM 1900 C CA . LYS A 1 236 ? 6.436 1.858 -23.534 1.00 96.06 236 LYS A CA 1
ATOM 1901 C C . LYS A 1 236 ? 6.645 0.395 -23.922 1.00 96.06 236 LYS A C 1
ATOM 1903 O O . LYS A 1 236 ? 7.724 0.005 -24.368 1.00 96.06 236 LYS A O 1
ATOM 1908 N N . VAL A 1 237 ? 5.594 -0.408 -23.807 1.00 94.38 237 VAL A N 1
ATOM 1909 C CA . VAL A 1 237 ? 5.553 -1.750 -24.386 1.00 94.38 237 VAL A CA 1
ATOM 1910 C C . VAL A 1 237 ? 5.490 -1.579 -25.903 1.00 94.38 237 VAL A C 1
ATOM 1912 O O . VAL A 1 237 ? 4.467 -1.170 -26.449 1.00 94.38 237 VAL A O 1
ATOM 1915 N N . ALA A 1 238 ? 6.610 -1.814 -26.590 1.00 79.62 238 ALA A N 1
ATOM 1916 C CA . ALA A 1 238 ? 6.622 -1.824 -28.049 1.00 79.62 238 ALA A CA 1
ATOM 1917 C C . ALA A 1 238 ? 5.648 -2.902 -28.550 1.00 79.62 238 ALA A C 1
ATOM 1919 O O . ALA A 1 238 ? 5.634 -4.013 -28.009 1.00 79.62 238 ALA A O 1
ATOM 1920 N N . GLY A 1 239 ? 4.824 -2.554 -29.544 1.00 64.00 239 GLY A N 1
ATOM 1921 C CA . GLY A 1 239 ? 3.956 -3.518 -30.217 1.00 64.00 239 GLY A CA 1
ATOM 1922 C C . GLY A 1 239 ? 4.796 -4.657 -30.791 1.00 64.00 239 GLY A C 1
ATOM 1923 O O . GLY A 1 239 ? 5.915 -4.413 -31.244 1.00 64.00 239 GLY A O 1
ATOM 1924 N N . ASN A 1 240 ? 4.282 -5.883 -30.694 1.00 41.97 240 ASN A N 1
ATOM 1925 C CA . ASN A 1 240 ? 4.876 -7.035 -31.375 1.00 41.97 240 ASN A CA 1
ATOM 1926 C C . ASN A 1 240 ? 4.899 -6.819 -32.890 1.00 41.97 240 ASN A C 1
ATOM 1928 O O . ASN A 1 240 ? 3.929 -6.213 -33.402 1.00 41.97 240 ASN A O 1
#

Radius of gyration: 22.39 Å; Cα contacts (8 Å, |Δi|>4): 448; chains: 1; bounding box: 62×37×62 Å

Sequence (240 aa):
MQNVDGSDLRNFLETDPQSAKLVKDSHGETRDSMVWHFPHGVAQQSTLRENGWKLIYNYMPQKPRLELYQLYHDYPTPSKRIDIEEARNLAAEMPHKAEQMRKELFHRLDAMNASYPYQNPYYKGISAHKEMVCSLVRNGKIGNEVWAQFREHGSRVTGGQICYTLNGGMKSEEWYVTPAQIKGNRLIGTLPIGSTHYVFNLVDEHNFLVSYPEMPDKLDAGKMKGQCPYSNAAIKVAGN

Foldseek 3Di:
DDDDQAWDCVCCVPPPVVDLQSTAGPVRGRDQKDWDADQDDPFHWIWIGGFQKIWIAGPDPVDDRIFIDRQFDPPPVPTHGDCVVSPDGCCVVCVVVRVVVVVVRVVVCVVVVHDHDFDELPPPDDDPCSVQAKDWDDKDDDPQKIKTFIDTRNWAFDFKWKWFWLDFPDLDTDIDIDGWDDDPRMTMDGHDPNTFWIWIWIATPRRYTDIPPDFDDPVRVVVCVSVDTRRVSTHGDDDD

Mean predicted aligned error: 5.16 Å

Solvent-accessible surface area (backbone atoms only — not comparable to full-atom values): 13760 Å² total; per-residue (Å²): 133,85,86,68,96,70,58,72,51,60,65,17,68,75,73,40,80,82,47,64,73,46,38,29,44,99,85,68,45,59,57,54,64,52,76,47,78,36,58,53,84,95,70,25,31,35,34,34,38,46,64,25,34,36,41,38,40,39,72,50,86,94,48,66,56,58,39,21,28,53,32,28,43,66,45,85,76,62,64,43,80,68,34,79,82,64,79,62,71,39,26,86,84,38,49,69,61,41,52,52,52,48,53,52,41,50,51,54,38,57,76,69,66,60,76,74,68,64,43,60,54,83,53,87,65,94,61,85,68,42,87,17,53,61,46,82,76,52,71,52,71,58,91,52,39,36,38,37,34,48,44,69,57,83,36,54,76,72,49,38,32,35,38,32,18,66,45,53,74,39,88,80,61,56,78,48,76,41,76,30,46,79,59,88,56,26,46,37,29,68,58,63,92,67,50,39,20,34,31,42,35,39,26,32,76,82,42,35,48,48,55,42,49,69,69,78,51,74,67,63,46,53,74,45,74,68,75,60,44,73,41,79,52,33,46,67,55,74,81,130